Protein AF-A0A3N5ITU5-F1 (afdb_monomer_lite)

Structure (mmCIF, N/CA/C/O backbone):
data_AF-A0A3N5ITU5-F1
#
_entry.id   AF-A0A3N5ITU5-F1
#
loop_
_atom_site.group_PDB
_atom_site.id
_atom_site.type_symbol
_atom_site.label_atom_id
_atom_site.label_alt_id
_atom_site.label_comp_id
_atom_site.label_asym_id
_atom_site.label_entity_id
_atom_site.label_seq_id
_atom_site.pdbx_PDB_ins_code
_atom_site.Cartn_x
_atom_site.Cartn_y
_atom_site.Cartn_z
_atom_site.occupancy
_atom_site.B_iso_or_equiv
_atom_site.auth_seq_id
_atom_site.auth_comp_id
_atom_site.auth_asym_id
_atom_site.auth_atom_id
_atom_site.pdbx_PDB_model_num
ATOM 1 N N . MET A 1 1 ? 25.450 -35.123 -37.811 1.00 71.62 1 MET A N 1
ATOM 2 C CA . MET A 1 1 ? 23.988 -34.987 -37.575 1.00 71.62 1 MET A CA 1
ATOM 3 C C . MET A 1 1 ? 23.635 -34.879 -36.090 1.00 71.62 1 MET A C 1
ATOM 5 O O . MET A 1 1 ? 22.787 -34.066 -35.751 1.00 71.62 1 MET A O 1
ATOM 9 N N . THR A 1 2 ? 24.288 -35.631 -35.196 1.00 87.12 2 THR A N 1
ATOM 10 C CA . THR A 1 2 ? 24.019 -35.621 -33.743 1.00 87.12 2 THR A CA 1
ATOM 11 C C . THR A 1 2 ? 24.254 -34.259 -33.082 1.00 87.12 2 THR A C 1
ATOM 13 O O . THR A 1 2 ? 23.376 -33.772 -32.381 1.00 87.12 2 THR A O 1
ATOM 16 N N . THR A 1 3 ? 25.367 -33.583 -33.381 1.00 88.56 3 THR A N 1
ATOM 17 C CA . THR A 1 3 ? 25.687 -32.254 -32.823 1.00 88.56 3 THR A CA 1
ATOM 18 C C . THR A 1 3 ? 24.652 -31.191 -33.198 1.00 88.56 3 THR A C 1
ATOM 20 O O . THR A 1 3 ? 24.231 -30.418 -32.349 1.00 88.56 3 THR A O 1
ATOM 23 N N . VAL A 1 4 ? 24.172 -31.197 -34.447 1.00 91.81 4 VAL A N 1
ATOM 24 C CA . VAL A 1 4 ? 23.127 -30.266 -34.912 1.00 91.81 4 VAL A CA 1
ATOM 25 C C . VAL A 1 4 ? 21.810 -30.510 -34.172 1.00 91.81 4 VAL A C 1
ATOM 27 O O . VAL A 1 4 ? 21.174 -29.557 -33.740 1.00 91.81 4 VAL A O 1
ATOM 30 N N . ARG A 1 5 ? 21.427 -31.777 -33.948 1.00 93.25 5 ARG A N 1
ATOM 31 C CA . ARG A 1 5 ? 20.240 -32.120 -33.145 1.00 93.25 5 ARG A CA 1
ATOM 32 C C . ARG A 1 5 ? 20.376 -31.656 -31.694 1.00 93.25 5 ARG A C 1
ATOM 34 O O . ARG A 1 5 ? 19.425 -31.104 -31.162 1.00 93.25 5 ARG A O 1
ATOM 41 N N . ILE A 1 6 ? 21.552 -31.824 -31.083 1.00 94.75 6 ILE A N 1
ATOM 42 C CA . ILE A 1 6 ? 21.825 -31.349 -29.717 1.00 94.75 6 ILE A CA 1
ATOM 43 C C . ILE A 1 6 ? 21.701 -29.822 -29.637 1.00 94.75 6 ILE A C 1
ATOM 45 O O . ILE A 1 6 ? 21.033 -29.318 -28.740 1.00 94.75 6 ILE A O 1
ATOM 49 N N . ILE A 1 7 ? 22.285 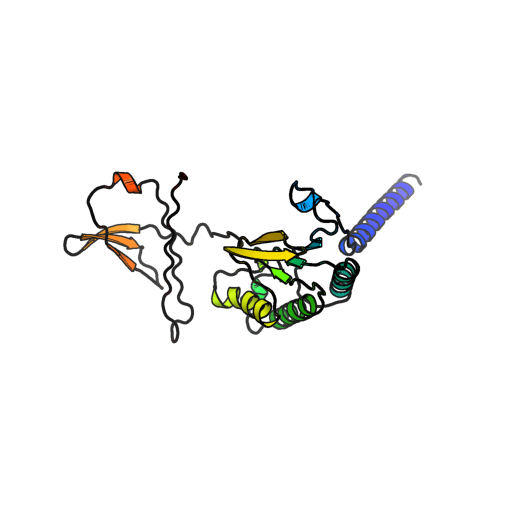-29.089 -30.590 1.00 96.31 7 ILE A N 1
ATOM 50 C CA . ILE A 1 7 ? 22.199 -27.621 -30.636 1.00 96.31 7 ILE A CA 1
ATOM 51 C C . ILE A 1 7 ? 20.743 -27.165 -30.793 1.00 96.31 7 ILE A C 1
ATOM 53 O O . ILE A 1 7 ? 20.303 -26.281 -30.062 1.00 96.31 7 ILE A O 1
ATOM 57 N N . ILE A 1 8 ? 19.976 -27.792 -31.691 1.00 96.88 8 ILE A N 1
ATOM 58 C CA . ILE A 1 8 ? 18.549 -27.486 -31.876 1.00 96.88 8 ILE A CA 1
ATOM 59 C C . ILE A 1 8 ? 17.766 -27.740 -30.580 1.00 96.88 8 ILE A C 1
ATOM 61 O O . ILE A 1 8 ? 16.982 -26.886 -30.173 1.00 96.88 8 ILE A O 1
ATOM 65 N N . SER A 1 9 ? 18.003 -28.866 -29.900 1.00 96.00 9 SER A N 1
ATOM 66 C CA . SER A 1 9 ? 17.346 -29.170 -28.623 1.00 96.00 9 SER A CA 1
ATOM 67 C C . SER A 1 9 ? 17.692 -28.155 -27.531 1.00 96.00 9 SER A C 1
ATOM 69 O O . SER A 1 9 ? 16.801 -27.716 -26.810 1.00 96.00 9 SER A O 1
ATOM 71 N N . LEU A 1 10 ? 18.959 -27.740 -27.418 1.00 97.19 10 LEU A N 1
ATOM 72 C CA . LEU A 1 10 ? 19.377 -26.726 -26.444 1.00 97.19 10 LEU A CA 1
ATOM 73 C C . LEU A 1 10 ? 18.727 -25.367 -26.724 1.00 97.19 10 LEU A C 1
ATOM 75 O O . LEU A 1 10 ? 18.206 -24.740 -25.804 1.00 97.19 10 LEU A O 1
ATOM 79 N N . LEU A 1 11 ? 18.695 -24.935 -27.988 1.00 97.50 11 LEU A N 1
ATOM 80 C CA . LEU A 1 11 ? 18.016 -23.698 -28.385 1.00 97.50 11 LEU A CA 1
ATOM 81 C C . LEU A 1 11 ? 16.514 -23.752 -28.080 1.00 97.50 11 LEU A C 1
ATOM 83 O O . LEU A 1 11 ? 15.960 -22.772 -27.586 1.00 97.50 11 LEU A O 1
ATOM 87 N N . ALA A 1 12 ? 15.866 -24.895 -28.314 1.00 97.06 12 ALA A N 1
ATOM 88 C CA . ALA A 1 12 ? 14.456 -25.086 -27.986 1.00 97.06 12 ALA A CA 1
ATOM 89 C C . ALA A 1 12 ? 14.193 -25.002 -26.472 1.00 97.06 12 ALA A C 1
ATOM 91 O O . ALA A 1 12 ? 13.223 -24.369 -26.062 1.00 97.06 12 ALA A O 1
ATOM 92 N N . ILE A 1 13 ? 15.068 -25.580 -25.640 1.00 97.38 13 ILE A N 1
ATOM 93 C CA 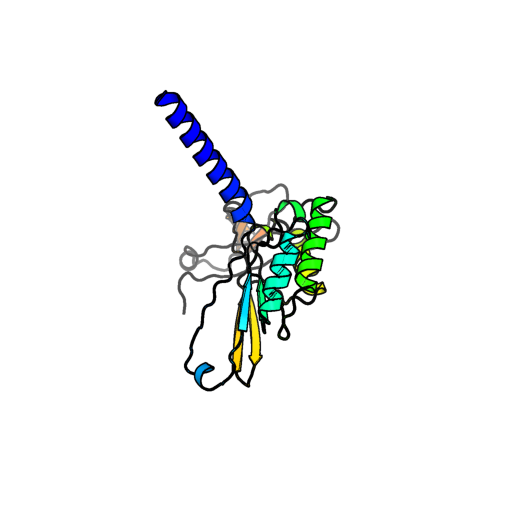. ILE A 1 13 ? 14.969 -25.488 -24.174 1.00 97.38 13 ILE A CA 1
ATOM 94 C C . ILE A 1 13 ? 15.131 -24.038 -23.712 1.00 97.38 13 ILE A C 1
ATOM 96 O O . ILE A 1 13 ? 14.320 -23.558 -22.924 1.00 97.38 13 ILE A O 1
ATOM 100 N N . VAL A 1 14 ? 16.136 -23.318 -24.220 1.00 97.25 14 VAL A N 1
ATOM 101 C CA . VAL A 1 14 ? 16.344 -21.904 -23.868 1.00 97.25 14 VAL A CA 1
ATOM 102 C C . VAL A 1 14 ? 15.134 -21.065 -24.273 1.00 97.25 14 VAL A C 1
ATOM 104 O O . VAL A 1 14 ? 14.641 -20.279 -23.467 1.00 97.25 14 VAL A O 1
ATOM 107 N N . LEU A 1 15 ? 14.601 -21.266 -25.482 1.00 96.94 15 LEU A N 1
ATOM 108 C CA . LEU A 1 15 ? 13.392 -20.577 -25.932 1.00 96.94 15 LEU A CA 1
ATOM 109 C C . LEU A 1 15 ? 12.191 -20.891 -25.028 1.00 96.94 15 LEU A C 1
ATOM 111 O O . LEU A 1 15 ? 11.473 -19.974 -24.637 1.00 96.94 15 LEU A O 1
ATOM 115 N N . ALA A 1 16 ? 11.992 -22.157 -24.656 1.00 95.19 16 ALA A N 1
ATOM 116 C CA . ALA A 1 16 ? 10.919 -22.560 -23.752 1.00 95.19 16 ALA A CA 1
ATOM 117 C C . ALA A 1 16 ? 11.052 -21.907 -22.366 1.00 95.19 16 ALA A C 1
ATOM 119 O O . ALA A 1 16 ? 10.053 -21.442 -21.823 1.00 95.19 16 ALA A O 1
ATOM 120 N N . LEU A 1 17 ? 12.268 -21.809 -21.818 1.00 94.88 17 LEU A N 1
ATOM 121 C CA . LEU A 1 17 ? 12.527 -21.135 -20.541 1.00 94.88 17 LEU A CA 1
ATOM 122 C C . LEU A 1 17 ? 12.257 -19.626 -20.617 1.00 94.88 17 LEU A C 1
ATOM 124 O O . LEU A 1 17 ? 11.653 -19.070 -19.704 1.00 94.88 17 LEU A O 1
ATOM 128 N N . LEU A 1 18 ? 12.647 -18.966 -21.713 1.00 94.25 18 LEU A N 1
ATOM 129 C CA . LEU A 1 18 ? 12.365 -17.542 -21.930 1.00 94.25 18 LEU A CA 1
ATOM 130 C C . LEU A 1 18 ? 10.862 -17.269 -22.064 1.00 94.25 18 LEU A C 1
ATOM 132 O O . LEU A 1 18 ? 10.355 -16.298 -21.496 1.00 94.25 18 LEU A O 1
ATOM 136 N N . LEU A 1 19 ? 10.138 -18.133 -22.781 1.00 92.94 19 LEU A N 1
ATOM 137 C CA . LEU A 1 19 ? 8.679 -18.070 -22.871 1.00 92.94 19 LEU A CA 1
ATOM 138 C C . LEU A 1 19 ? 8.026 -18.319 -21.508 1.00 92.94 19 LEU A C 1
ATOM 140 O O . LEU A 1 19 ? 7.154 -17.549 -21.115 1.00 92.94 19 LEU A O 1
ATOM 144 N N . TYR A 1 20 ? 8.477 -19.336 -20.768 1.00 91.06 20 TYR A N 1
ATOM 145 C CA . TYR A 1 20 ? 7.983 -19.630 -19.424 1.00 91.06 20 TYR A CA 1
ATOM 146 C C . TYR A 1 20 ? 8.164 -18.427 -18.494 1.00 91.06 20 TYR A C 1
ATOM 148 O O . TYR A 1 20 ? 7.179 -17.942 -17.950 1.00 91.06 20 TYR A O 1
ATOM 156 N N . ALA A 1 21 ? 9.375 -17.871 -18.396 1.00 87.38 21 ALA A N 1
ATOM 157 C CA . ALA A 1 21 ? 9.659 -16.696 -17.568 1.00 87.38 21 ALA A CA 1
ATOM 158 C C . ALA A 1 21 ? 8.838 -15.458 -17.986 1.00 87.38 21 ALA A C 1
ATOM 160 O O . ALA A 1 21 ? 8.453 -14.635 -17.156 1.00 87.38 21 ALA A O 1
ATOM 161 N N . SER A 1 22 ? 8.526 -15.327 -19.280 1.00 85.56 22 SER A N 1
ATOM 162 C CA . SER A 1 22 ? 7.697 -14.231 -19.795 1.00 85.56 22 SER A CA 1
ATOM 163 C C . SER A 1 22 ? 6.218 -14.365 -19.426 1.00 85.56 22 SER A C 1
ATOM 165 O O . SER A 1 22 ? 5.536 -13.347 -19.321 1.00 85.56 22 SER A O 1
ATOM 167 N N . VAL A 1 23 ? 5.718 -15.588 -19.238 1.00 86.00 23 VAL A N 1
ATOM 168 C CA . VAL A 1 23 ? 4.317 -15.867 -18.880 1.00 86.00 23 VAL A CA 1
ATOM 169 C C . VAL A 1 23 ? 4.134 -15.960 -17.368 1.00 86.00 23 VAL A C 1
ATOM 171 O O . VAL A 1 23 ? 3.164 -15.423 -16.838 1.00 86.00 23 VAL A O 1
ATOM 174 N N . GLU A 1 24 ? 5.069 -16.604 -16.673 1.00 85.81 24 GLU A N 1
ATOM 175 C CA . GLU A 1 24 ? 5.008 -16.882 -15.236 1.00 85.81 24 GLU A CA 1
ATOM 176 C C . GLU A 1 24 ? 4.876 -15.602 -14.398 1.00 85.81 24 GLU A C 1
ATOM 178 O O . GLU A 1 24 ? 4.034 -15.547 -13.506 1.00 85.81 24 GLU A O 1
ATOM 183 N N . ARG A 1 25 ? 5.539 -14.510 -14.797 1.00 77.44 25 ARG A N 1
ATOM 184 C CA . ARG A 1 25 ? 5.376 -13.166 -14.201 1.00 77.44 25 ARG A CA 1
ATOM 185 C C . ARG A 1 25 ? 3.942 -12.610 -14.193 1.00 77.44 25 ARG A C 1
ATOM 187 O O . ARG A 1 25 ? 3.676 -11.644 -13.487 1.00 77.44 25 ARG A O 1
ATOM 194 N N . PHE A 1 26 ? 3.038 -13.142 -15.017 1.00 82.94 26 PHE A N 1
ATOM 195 C CA . PHE A 1 26 ? 1.627 -12.737 -15.069 1.00 82.94 26 PHE A CA 1
ATOM 196 C C . PHE A 1 26 ? 0.697 -13.766 -14.415 1.00 82.94 26 PHE A C 1
ATOM 198 O O . PHE A 1 26 ? -0.527 -13.594 -14.424 1.00 82.94 26 PHE A O 1
ATOM 205 N N . TRP A 1 27 ? 1.252 -14.845 -13.860 1.00 86.81 27 TRP A N 1
ATOM 206 C CA . TRP A 1 27 ? 0.480 -15.903 -13.237 1.00 86.81 27 TRP A CA 1
ATOM 207 C C . TRP A 1 27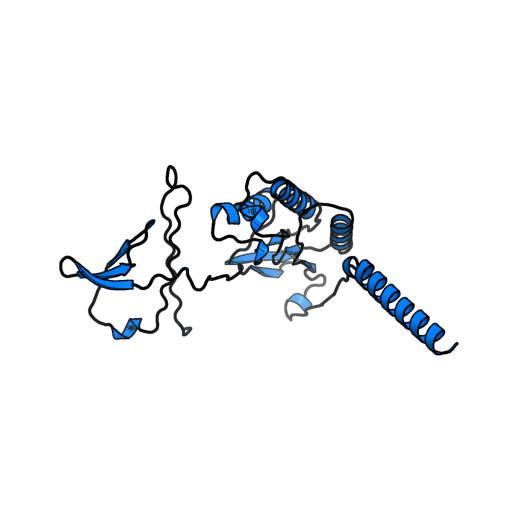 ? 0.056 -15.493 -11.828 1.00 86.81 27 TRP A C 1
ATOM 209 O O . TRP A 1 27 ? 0.810 -15.561 -10.864 1.00 86.81 27 TRP A O 1
ATOM 219 N N . ILE A 1 28 ? -1.208 -15.092 -11.697 1.00 88.12 28 ILE A N 1
ATOM 220 C CA . ILE A 1 28 ? -1.792 -14.757 -10.397 1.00 88.12 28 ILE A CA 1
ATOM 221 C C . ILE A 1 28 ? -2.180 -16.054 -9.681 1.00 88.12 28 ILE A C 1
ATOM 223 O O . ILE A 1 28 ? -3.171 -16.704 -10.039 1.00 88.12 28 ILE A O 1
ATOM 227 N N . GLN A 1 29 ? -1.410 -16.417 -8.659 1.00 90.06 29 GLN A N 1
ATOM 228 C CA . GLN A 1 29 ? -1.716 -17.518 -7.752 1.00 90.06 29 GLN A CA 1
ATOM 229 C C . GLN A 1 29 ? -2.393 -16.991 -6.484 1.00 90.06 29 GLN A C 1
ATOM 231 O O . GLN A 1 29 ? -1.948 -16.017 -5.885 1.00 90.06 29 GLN A O 1
ATOM 236 N N . VAL A 1 30 ? -3.465 -17.660 -6.054 1.00 92.62 30 VAL A N 1
ATOM 237 C CA . VAL A 1 30 ? -4.162 -17.338 -4.803 1.00 92.62 30 VAL A CA 1
ATOM 238 C C . VAL A 1 30 ? -3.984 -18.488 -3.828 1.00 92.62 30 VAL A C 1
ATOM 240 O O . VAL A 1 30 ? -4.496 -19.584 -4.052 1.00 92.62 30 VAL A O 1
ATOM 243 N N . ASN A 1 31 ? -3.288 -18.215 -2.729 1.00 94.38 31 ASN A N 1
ATOM 244 C CA . ASN A 1 31 ? -3.116 -19.161 -1.634 1.00 94.38 31 ASN A CA 1
ATOM 245 C C . ASN A 1 31 ? -4.224 -18.957 -0.598 1.00 94.38 31 ASN A C 1
ATOM 247 O O . ASN A 1 31 ? -4.581 -17.826 -0.268 1.00 94.38 31 ASN A O 1
ATOM 251 N N . ARG A 1 32 ? -4.798 -20.056 -0.101 1.00 94.88 32 ARG A N 1
ATOM 252 C CA . ARG A 1 32 ? -5.882 -20.026 0.885 1.00 94.88 32 ARG A CA 1
ATOM 253 C C . ARG A 1 32 ? -5.442 -20.726 2.156 1.00 94.88 32 ARG A C 1
ATOM 255 O O . ARG A 1 32 ? -5.078 -21.897 2.118 1.00 94.88 32 ARG A O 1
ATOM 262 N N . PHE A 1 33 ? -5.566 -20.022 3.271 1.00 93.00 33 PHE A N 1
ATOM 263 C CA . PHE A 1 33 ? -5.285 -20.547 4.598 1.00 93.00 33 PHE A CA 1
ATOM 264 C C . PHE A 1 33 ? -6.533 -20.394 5.460 1.00 93.00 33 PHE A C 1
ATOM 266 O O . PHE A 1 33 ? -7.191 -19.357 5.427 1.00 93.00 33 PHE A O 1
ATOM 273 N N . THR A 1 34 ? -6.874 -21.440 6.210 1.00 90.50 34 THR A N 1
ATOM 274 C CA . THR A 1 34 ? -7.963 -21.392 7.191 1.00 90.50 34 THR A CA 1
ATOM 275 C C . THR A 1 34 ? -7.349 -21.451 8.576 1.00 90.50 34 THR A C 1
ATOM 277 O O . THR A 1 34 ? -6.732 -22.451 8.936 1.00 90.50 34 THR A O 1
ATOM 280 N N . ILE A 1 35 ? -7.514 -20.379 9.345 1.00 87.56 35 ILE A N 1
ATOM 281 C CA . ILE A 1 35 ? -7.048 -20.295 10.729 1.00 87.56 35 ILE A CA 1
ATOM 282 C C . ILE A 1 35 ? -8.252 -20.557 11.630 1.00 87.56 35 ILE A C 1
ATOM 284 O O . ILE A 1 35 ? -9.237 -19.823 11.590 1.00 87.56 35 ILE A O 1
ATOM 288 N N . LEU A 1 36 ? -8.187 -21.622 12.427 1.00 85.69 36 LEU A N 1
ATOM 289 C CA . LEU A 1 36 ? -9.246 -21.989 13.364 1.00 85.69 36 LEU A CA 1
ATOM 290 C C . LEU A 1 36 ? -8.833 -21.600 14.781 1.00 85.69 36 LEU A C 1
ATOM 292 O O . LEU A 1 36 ? -7.839 -22.106 15.294 1.00 85.69 36 LEU A O 1
ATOM 296 N N . THR A 1 37 ? -9.631 -20.759 15.433 1.00 78.31 37 THR A N 1
ATOM 297 C CA . THR A 1 37 ? -9.479 -20.425 16.857 1.00 78.31 37 THR A CA 1
ATOM 298 C C . THR A 1 37 ? -10.688 -20.931 17.642 1.00 78.31 37 THR A C 1
ATOM 300 O O . THR A 1 37 ? -11.763 -21.137 17.077 1.00 78.31 37 THR A O 1
ATOM 303 N N . SER A 1 38 ? -10.535 -21.158 18.949 1.00 75.25 38 SER A N 1
ATOM 304 C CA . SER A 1 38 ? -11.635 -21.609 19.817 1.00 75.25 38 SER A CA 1
ATOM 305 C C . SER A 1 38 ? -12.826 -20.642 19.802 1.00 75.25 38 SER A C 1
ATOM 307 O O . SER A 1 38 ? -13.965 -21.093 19.749 1.00 75.25 38 SER A O 1
ATOM 309 N N . GLN A 1 39 ? -12.561 -19.334 19.766 1.00 68.44 39 GLN A N 1
ATOM 310 C CA . GLN A 1 39 ? -13.571 -18.272 19.676 1.00 68.44 39 GLN A CA 1
ATOM 311 C C . GLN A 1 39 ? -14.201 -18.158 18.278 1.00 68.44 39 GLN A C 1
ATOM 313 O O . GLN A 1 39 ? -15.387 -17.878 18.165 1.00 68.44 39 GLN A O 1
ATOM 318 N N . ALA A 1 40 ? -13.453 -18.421 17.200 1.00 65.25 40 ALA A N 1
ATOM 319 C CA . ALA A 1 40 ? -14.010 -18.398 15.845 1.00 65.25 40 ALA A CA 1
ATOM 320 C C . ALA A 1 40 ? -14.868 -19.637 15.531 1.00 65.25 40 ALA A C 1
ATOM 322 O O . ALA A 1 40 ? -15.746 -19.566 14.677 1.00 65.25 40 ALA A O 1
ATOM 323 N N . ARG A 1 41 ? -14.648 -20.766 16.222 1.00 61.47 41 ARG A N 1
ATOM 324 C CA . ARG A 1 41 ? -15.413 -22.012 16.024 1.00 61.47 41 ARG A CA 1
ATOM 325 C C . ARG A 1 41 ? -16.889 -21.905 16.411 1.00 61.47 41 ARG A C 1
ATOM 327 O O . ARG A 1 41 ? -17.681 -22.681 15.887 1.00 61.47 41 ARG A O 1
ATOM 334 N N . SER A 1 42 ? -17.265 -20.993 17.311 1.00 61.34 42 SER A N 1
ATOM 335 C CA . SER A 1 42 ? -18.667 -20.834 17.725 1.00 61.34 42 SER A CA 1
ATOM 336 C C . SER A 1 42 ? -19.525 -20.095 16.696 1.00 61.34 42 SER A C 1
ATOM 338 O O . SER A 1 42 ? -20.748 -20.182 16.764 1.00 61.34 42 SER A O 1
ATOM 340 N N . ASN A 1 43 ? -18.909 -19.399 15.733 1.00 62.09 43 ASN A N 1
ATOM 341 C CA . ASN A 1 43 ? -19.608 -18.616 14.720 1.00 62.09 43 ASN A CA 1
ATOM 342 C C . ASN A 1 43 ? -19.541 -19.287 13.343 1.00 62.09 43 ASN A C 1
ATOM 344 O O . ASN A 1 43 ? -18.477 -19.667 12.862 1.00 62.09 43 ASN A O 1
ATOM 348 N N . SER A 1 44 ? -20.689 -19.389 12.671 1.00 63.84 44 SER A N 1
ATOM 349 C CA . SER A 1 44 ? -20.828 -20.103 11.393 1.00 63.84 44 SER A CA 1
ATOM 350 C C . SER A 1 44 ? -20.229 -19.374 10.182 1.00 63.84 44 SER A C 1
ATOM 352 O O . SER A 1 44 ? -20.084 -19.981 9.122 1.00 63.84 44 SER A O 1
ATOM 354 N N . THR A 1 45 ? -19.848 -18.097 10.309 1.00 76.12 45 THR A N 1
ATOM 355 C CA . THR A 1 45 ? -19.178 -17.334 9.242 1.00 76.12 45 THR A CA 1
ATOM 356 C C . THR A 1 45 ? -18.017 -16.514 9.819 1.00 76.12 45 THR A C 1
ATOM 358 O O . THR A 1 45 ? -18.212 -15.486 10.461 1.00 76.12 45 THR A O 1
ATOM 361 N N . GLY A 1 46 ? -16.783 -16.993 9.644 1.00 87.94 46 GLY A N 1
ATOM 362 C CA . GLY A 1 46 ? -15.581 -16.266 10.069 1.00 87.94 46 GLY A CA 1
ATOM 363 C C . GLY A 1 46 ? -15.313 -14.999 9.243 1.00 87.94 46 GLY A C 1
ATOM 364 O O . GLY A 1 46 ? -16.047 -14.668 8.305 1.00 87.94 46 GLY A O 1
ATOM 365 N N . LEU A 1 47 ? -14.228 -14.299 9.574 1.00 92.12 47 LEU A N 1
ATOM 366 C CA . LEU A 1 47 ? -13.709 -13.187 8.779 1.00 92.12 47 LEU A CA 1
ATOM 367 C C . LEU A 1 47 ? -12.875 -13.710 7.601 1.00 92.12 47 LEU A C 1
ATOM 369 O O . LEU A 1 47 ? -11.941 -14.492 7.784 1.00 92.12 47 LEU A O 1
ATOM 373 N N . LYS A 1 48 ? -13.185 -13.246 6.392 1.00 95.50 48 LYS A N 1
ATOM 374 C CA . LYS A 1 48 ? -12.408 -13.487 5.181 1.00 95.50 48 LYS A CA 1
ATOM 375 C C . LYS A 1 48 ? -11.499 -12.293 4.914 1.00 95.50 48 LYS A C 1
ATOM 377 O O . LYS A 1 48 ? -11.928 -11.279 4.368 1.00 95.50 48 LYS A O 1
ATOM 382 N N . LEU A 1 49 ? -10.237 -12.446 5.288 1.00 96.69 49 LEU A N 1
ATOM 383 C CA . LEU A 1 49 ? -9.181 -11.471 5.043 1.00 96.69 49 LEU A CA 1
ATOM 384 C C . LEU A 1 49 ? -8.394 -11.860 3.788 1.00 96.69 49 LEU A C 1
ATOM 386 O O . LEU A 1 49 ? -8.003 -13.018 3.631 1.00 96.69 49 LEU A O 1
ATOM 390 N N . LEU A 1 50 ? -8.159 -10.897 2.897 1.00 98.25 50 LEU A N 1
ATOM 391 C CA . LEU A 1 50 ? -7.280 -11.058 1.740 1.00 98.25 50 LEU A CA 1
ATOM 392 C C . LEU A 1 50 ? -6.071 -10.136 1.897 1.00 98.25 50 LEU A C 1
ATOM 394 O O . LEU A 1 50 ? -6.225 -8.923 2.003 1.00 98.25 50 LEU A O 1
ATOM 398 N N . GLN A 1 51 ? -4.875 -10.723 1.903 1.00 97.56 51 GLN A N 1
ATOM 399 C CA . GLN A 1 51 ? -3.612 -9.993 1.958 1.00 97.56 51 GLN A CA 1
ATOM 400 C C . GLN A 1 51 ? -2.999 -9.862 0.564 1.00 97.56 51 GLN A C 1
ATOM 402 O O . GLN A 1 51 ? -2.935 -10.842 -0.181 1.00 97.56 51 GLN A O 1
ATOM 407 N N . ILE A 1 52 ? -2.500 -8.667 0.252 1.00 96.25 52 ILE A N 1
ATOM 408 C CA . ILE A 1 52 ? -1.612 -8.397 -0.884 1.00 96.25 52 ILE A CA 1
ATOM 409 C C . ILE A 1 52 ? -0.409 -7.571 -0.415 1.00 96.25 52 ILE A C 1
ATOM 411 O O . ILE A 1 52 ? -0.490 -6.852 0.577 1.00 96.25 52 ILE A O 1
ATOM 415 N N . SER A 1 53 ? 0.700 -7.677 -1.133 1.00 94.44 53 SER A N 1
ATOM 416 C CA . SER A 1 53 ? 1.948 -6.946 -0.891 1.00 94.44 53 SER A CA 1
ATOM 417 C C . SER A 1 53 ? 2.654 -6.739 -2.231 1.00 94.44 53 SER A C 1
ATOM 419 O O . SER A 1 53 ? 2.248 -7.357 -3.221 1.00 94.44 53 SER A O 1
ATOM 421 N N . ASP A 1 54 ? 3.687 -5.897 -2.262 1.00 94.06 54 ASP A N 1
ATOM 422 C CA . ASP A 1 54 ? 4.631 -5.789 -3.384 1.00 94.06 54 ASP A CA 1
ATOM 423 C C . ASP A 1 54 ? 3.930 -5.485 -4.720 1.00 94.06 54 ASP A C 1
ATOM 425 O O . ASP A 1 54 ? 4.230 -6.048 -5.775 1.00 94.06 54 ASP A O 1
ATOM 429 N N . LEU A 1 55 ? 2.946 -4.578 -4.670 1.00 94.75 55 LEU A N 1
ATOM 430 C CA . LEU A 1 55 ? 2.157 -4.180 -5.837 1.00 94.75 55 LEU A CA 1
ATOM 431 C C . LEU A 1 55 ? 3.010 -3.475 -6.895 1.00 94.75 55 LEU A C 1
ATOM 433 O O . LEU A 1 55 ? 2.714 -3.583 -8.085 1.00 94.75 55 LEU A O 1
ATOM 437 N N . HIS A 1 56 ? 4.041 -2.741 -6.465 1.00 95.19 56 HIS A N 1
ATOM 438 C CA . HIS A 1 56 ? 5.003 -2.050 -7.319 1.00 95.19 56 HIS A CA 1
ATOM 439 C C . HIS A 1 56 ? 4.358 -1.279 -8.481 1.00 95.19 56 HIS A C 1
ATOM 441 O O . HIS A 1 56 ? 4.785 -1.344 -9.640 1.00 95.19 56 HIS A O 1
ATOM 447 N N . LEU A 1 57 ? 3.312 -0.520 -8.167 1.00 96.25 57 LEU A N 1
ATOM 448 C CA . LEU A 1 57 ? 2.517 0.205 -9.141 1.00 96.25 57 LEU A CA 1
ATOM 449 C C . LEU A 1 57 ? 3.338 1.348 -9.744 1.00 96.25 57 LEU A C 1
ATOM 451 O O . LEU A 1 57 ? 3.961 2.161 -9.056 1.00 96.25 57 LEU A O 1
ATOM 455 N N . GLN A 1 58 ? 3.311 1.401 -11.070 1.00 93.94 58 GLN A N 1
ATOM 456 C CA . GLN A 1 58 ? 3.785 2.529 -11.873 1.00 93.94 58 GLN A CA 1
ATOM 457 C C . GLN A 1 58 ? 2.693 2.970 -12.851 1.00 93.94 58 GLN A C 1
ATOM 459 O O . GLN A 1 58 ? 2.500 4.159 -13.065 1.00 93.94 58 GLN A O 1
ATOM 464 N N . HIS A 1 59 ? 1.947 2.013 -13.406 1.00 94.50 59 HIS A N 1
ATOM 465 C CA . HIS A 1 59 ? 0.827 2.247 -14.310 1.00 94.50 59 HIS A CA 1
ATOM 466 C C . HIS A 1 59 ? -0.343 1.340 -13.919 1.00 94.50 59 HIS A C 1
ATOM 468 O O . HIS A 1 59 ? -0.148 0.330 -13.247 1.00 94.50 59 HIS A O 1
ATOM 474 N N . PHE A 1 60 ? -1.553 1.682 -14.364 1.00 96.19 60 PHE A N 1
ATOM 475 C CA . PHE A 1 60 ? -2.746 0.859 -14.159 1.00 96.19 60 PHE A CA 1
ATOM 476 C C . PHE A 1 60 ? -3.179 0.205 -15.472 1.00 96.19 60 PHE A C 1
ATOM 478 O O . PHE A 1 60 ? -3.994 0.741 -16.231 1.00 96.19 60 PHE A O 1
ATOM 485 N N . GLY A 1 61 ? -2.565 -0.935 -15.771 1.00 95.19 61 GLY A N 1
ATOM 486 C CA . GLY A 1 61 ? -2.699 -1.642 -17.033 1.00 95.19 61 GLY A CA 1
ATOM 487 C C . GLY A 1 61 ? -3.622 -2.853 -16.955 1.00 95.19 61 GLY A C 1
ATOM 488 O O . GLY A 1 61 ? -4.564 -2.930 -16.166 1.00 95.19 61 GLY A O 1
ATOM 489 N N . TRP A 1 62 ? -3.381 -3.807 -17.853 1.00 94.56 62 TRP A N 1
ATOM 490 C CA . TRP A 1 62 ? -4.146 -5.050 -17.910 1.00 94.56 62 TRP A CA 1
ATOM 491 C C . TRP A 1 62 ? -3.900 -5.933 -16.682 1.00 94.56 62 TRP A C 1
ATOM 493 O O . TRP A 1 62 ? -4.859 -6.468 -16.130 1.00 94.56 62 TRP A O 1
ATOM 503 N N . TYR A 1 63 ? -2.646 -6.055 -16.237 1.00 93.69 63 TYR A N 1
ATOM 504 C CA . TYR A 1 63 ? -2.274 -6.936 -15.129 1.00 93.69 63 TYR A CA 1
ATOM 505 C C . TYR A 1 63 ? -2.906 -6.485 -13.809 1.00 93.69 63 TYR A C 1
ATOM 507 O O . TYR A 1 63 ? -3.572 -7.276 -13.148 1.00 93.69 63 TYR A O 1
ATOM 515 N N . GLU A 1 64 ? -2.820 -5.195 -13.485 1.00 95.62 64 GLU A N 1
ATOM 516 C CA . GLU A 1 64 ? -3.396 -4.617 -12.267 1.00 95.62 64 GLU A CA 1
ATOM 517 C C . GLU A 1 64 ? -4.920 -4.803 -12.239 1.00 95.62 64 GLU A C 1
ATOM 519 O O . GLU A 1 64 ? -5.493 -5.137 -11.203 1.00 95.62 64 GLU A O 1
ATOM 524 N N . LYS A 1 65 ? -5.584 -4.686 -13.399 1.00 96.94 65 LYS A N 1
ATOM 525 C CA . LYS A 1 65 ? -7.015 -4.995 -13.545 1.00 96.94 65 LYS A CA 1
ATOM 526 C C . LYS A 1 65 ? -7.322 -6.479 -13.341 1.00 96.94 65 LYS A C 1
ATOM 528 O O . LYS A 1 65 ? -8.365 -6.797 -12.775 1.00 96.94 65 LYS A O 1
ATOM 533 N N . GLN A 1 66 ? -6.457 -7.392 -13.795 1.00 95.75 66 GLN A N 1
ATOM 534 C CA . GLN A 1 66 ? -6.629 -8.825 -13.527 1.00 95.75 66 GLN A CA 1
ATOM 535 C C . GLN A 1 66 ? -6.482 -9.129 -12.035 1.00 95.75 66 GLN A C 1
ATOM 537 O O . GLN A 1 66 ? -7.325 -9.841 -11.491 1.00 95.75 66 GLN A O 1
ATOM 542 N N . VAL A 1 67 ? -5.470 -8.564 -11.369 1.00 96.31 67 VAL A N 1
ATOM 543 C CA . VAL A 1 67 ? -5.279 -8.693 -9.914 1.00 96.31 67 VAL A CA 1
ATOM 544 C C . VAL A 1 67 ? -6.512 -8.181 -9.178 1.00 96.31 67 VAL A C 1
ATOM 546 O O . VAL A 1 67 ? -7.099 -8.911 -8.383 1.00 96.31 67 VAL A O 1
ATOM 549 N N . LEU A 1 68 ? -6.976 -6.978 -9.519 1.00 97.56 68 LEU A N 1
ATOM 550 C CA . LEU A 1 68 ? -8.179 -6.385 -8.944 1.00 97.56 68 LEU A CA 1
ATOM 551 C C . LEU A 1 68 ? -9.420 -7.269 -9.130 1.00 97.56 68 LEU A C 1
ATOM 553 O O . LEU A 1 68 ? -10.192 -7.474 -8.192 1.00 97.56 68 LEU A O 1
ATOM 557 N N . ARG A 1 69 ? -9.600 -7.842 -10.327 1.00 97.25 69 ARG A N 1
ATOM 558 C CA . ARG A 1 69 ? -10.704 -8.771 -10.595 1.00 97.25 69 ARG A CA 1
ATOM 559 C C . ARG A 1 69 ? -10.619 -10.001 -9.692 1.00 97.25 69 ARG A C 1
ATOM 561 O O . ARG A 1 69 ? -11.622 -10.357 -9.084 1.00 97.25 69 ARG A O 1
ATOM 568 N N . ARG A 1 70 ? -9.434 -10.611 -9.554 1.00 96.50 70 ARG A N 1
ATOM 569 C CA . ARG A 1 70 ? -9.221 -11.778 -8.675 1.00 96.50 70 ARG A CA 1
ATOM 570 C C . ARG A 1 70 ? -9.485 -11.456 -7.202 1.00 96.50 70 ARG A C 1
ATOM 572 O O . ARG A 1 70 ? -10.071 -12.284 -6.511 1.00 96.50 70 ARG A O 1
ATOM 579 N N . ILE A 1 71 ? -9.100 -10.266 -6.732 1.00 97.75 71 ILE A N 1
ATOM 580 C CA . ILE A 1 71 ? -9.415 -9.796 -5.373 1.00 97.75 71 ILE A CA 1
ATOM 581 C C . ILE A 1 71 ? -10.934 -9.793 -5.168 1.00 97.75 71 ILE A C 1
ATOM 583 O O . ILE A 1 71 ? -11.438 -10.444 -4.253 1.00 97.75 71 ILE A O 1
ATOM 587 N N . ASN A 1 72 ? -11.672 -9.134 -6.063 1.00 98.19 72 ASN A N 1
ATOM 588 C CA . ASN A 1 72 ? -13.121 -8.972 -5.933 1.00 98.19 72 ASN A CA 1
ATOM 589 C C . ASN A 1 72 ? -13.901 -10.285 -6.140 1.00 98.19 72 ASN A C 1
ATOM 591 O O . ASN A 1 72 ? -14.897 -10.516 -5.458 1.00 98.19 72 ASN A O 1
ATOM 595 N N . GLU A 1 73 ? -13.433 -11.186 -7.013 1.00 97.56 73 GLU A N 1
ATOM 596 C CA . GLU A 1 73 ? -13.982 -12.546 -7.184 1.00 97.56 73 GLU A CA 1
ATOM 597 C C . GLU A 1 73 ? -13.923 -13.365 -5.884 1.00 97.56 73 GLU A C 1
ATOM 599 O O . GLU A 1 73 ? -14.695 -14.306 -5.691 1.00 97.56 73 GLU A O 1
ATOM 604 N N . HIS A 1 74 ? -13.010 -13.029 -4.971 1.00 96.62 74 HIS A N 1
ATOM 605 C CA . HIS A 1 74 ? -12.931 -13.671 -3.667 1.00 96.62 74 HIS A CA 1
ATOM 606 C C . HIS A 1 74 ? -13.826 -13.049 -2.609 1.00 96.62 74 HIS A C 1
ATOM 608 O O . HIS A 1 74 ? -13.899 -13.647 -1.540 1.00 96.62 74 HIS A O 1
ATOM 614 N N . GLN A 1 75 ? -14.540 -11.955 -2.884 1.00 97.31 75 GLN A N 1
ATOM 615 C CA . GLN A 1 75 ? -15.488 -11.340 -1.945 1.00 97.31 75 GLN A CA 1
ATOM 616 C C . GLN A 1 75 ? -14.914 -11.241 -0.514 1.00 97.31 75 GLN A C 1
ATOM 618 O O . GLN A 1 75 ? -15.477 -11.834 0.412 1.00 97.31 75 GLN A O 1
ATOM 623 N N . PRO A 1 76 ? -13.726 -10.633 -0.330 1.00 97.81 76 PRO A N 1
ATOM 624 C CA . PRO A 1 76 ? -13.151 -10.479 0.997 1.00 97.81 76 PRO A CA 1
ATOM 625 C C . PRO A 1 76 ? -14.031 -9.560 1.845 1.00 97.81 76 PRO A C 1
ATOM 627 O O . PRO A 1 76 ? -14.614 -8.605 1.337 1.00 97.81 76 PRO A O 1
ATOM 630 N N . ASP A 1 77 ? -14.090 -9.823 3.148 1.00 97.81 77 ASP A N 1
ATOM 631 C CA . ASP A 1 77 ? -14.664 -8.865 4.090 1.00 97.81 77 ASP A CA 1
ATOM 632 C C . ASP A 1 77 ? -13.714 -7.672 4.244 1.00 97.81 77 ASP A C 1
ATOM 634 O O . ASP A 1 77 ? -14.130 -6.518 4.175 1.00 97.81 77 ASP A O 1
ATOM 638 N N . VAL A 1 78 ? -12.423 -7.979 4.402 1.00 98.25 78 VAL A N 1
ATOM 639 C CA . VAL A 1 78 ? -11.330 -7.026 4.606 1.00 98.25 78 VAL A CA 1
ATOM 640 C C . VAL A 1 78 ? -10.205 -7.315 3.620 1.00 98.25 78 VAL A C 1
ATOM 642 O O . VAL A 1 78 ? -9.832 -8.475 3.417 1.00 98.25 78 VAL A O 1
ATOM 645 N N . VAL A 1 79 ? -9.614 -6.261 3.061 1.00 98.69 79 VAL A N 1
ATOM 646 C CA . VAL A 1 79 ? -8.339 -6.351 2.338 1.00 98.69 79 VAL A CA 1
ATOM 647 C C . VAL A 1 79 ? -7.243 -5.678 3.152 1.00 98.69 79 VAL A C 1
ATOM 649 O O . VAL A 1 79 ? -7.422 -4.559 3.627 1.00 98.69 79 VAL A O 1
ATOM 652 N N . VAL A 1 80 ? -6.103 -6.351 3.297 1.00 98.31 80 VAL A N 1
ATOM 653 C CA . VAL A 1 80 ? -4.896 -5.772 3.895 1.00 98.31 80 VAL A CA 1
ATOM 654 C C . VAL A 1 80 ? -3.791 -5.669 2.847 1.00 98.31 80 VAL A C 1
ATOM 656 O O . VAL A 1 80 ? -3.535 -6.624 2.113 1.00 98.31 80 VAL A O 1
ATOM 659 N N . ILE A 1 81 ? -3.151 -4.504 2.763 1.00 97.75 81 ILE A N 1
ATOM 660 C CA . ILE A 1 81 ? -2.038 -4.234 1.850 1.00 97.75 81 ILE A CA 1
ATOM 661 C C . ILE A 1 81 ? -0.783 -3.983 2.682 1.00 97.75 81 ILE A C 1
ATOM 663 O O . ILE A 1 81 ? -0.686 -2.973 3.376 1.00 97.75 81 ILE A O 1
ATOM 667 N N . THR A 1 82 ? 0.166 -4.913 2.649 1.00 94.88 82 THR A N 1
ATOM 668 C CA . THR A 1 82 ? 1.296 -4.942 3.592 1.00 94.88 82 THR A CA 1
ATOM 669 C C . THR A 1 82 ? 2.588 -4.353 3.028 1.00 94.88 82 THR A C 1
ATOM 671 O O . THR A 1 82 ? 3.671 -4.810 3.380 1.00 94.88 82 THR A O 1
ATOM 674 N N . GLY A 1 83 ? 2.466 -3.334 2.174 1.00 92.44 83 GLY A N 1
ATOM 675 C CA . GLY A 1 83 ? 3.588 -2.545 1.672 1.00 92.44 83 GLY A CA 1
ATOM 676 C C . GLY A 1 83 ? 3.883 -2.684 0.180 1.00 92.44 83 GLY A C 1
ATOM 677 O O . GLY A 1 83 ? 3.216 -3.412 -0.559 1.00 92.44 83 GLY A O 1
ATOM 678 N N . ASP A 1 84 ? 4.891 -1.921 -0.237 1.00 94.25 84 ASP A N 1
ATOM 679 C CA . ASP A 1 84 ? 5.435 -1.786 -1.586 1.00 94.25 84 ASP A CA 1
ATOM 680 C C . ASP A 1 84 ? 4.366 -1.467 -2.638 1.00 94.25 84 ASP A C 1
ATOM 682 O O . ASP A 1 84 ? 4.217 -2.122 -3.672 1.00 94.25 84 ASP A O 1
ATOM 686 N N . PHE A 1 85 ? 3.612 -0.397 -2.374 1.00 96.06 85 PHE A N 1
ATOM 687 C CA . PHE A 1 85 ? 2.592 0.122 -3.282 1.00 96.06 85 PHE A CA 1
ATOM 688 C C . PHE A 1 85 ? 3.188 0.626 -4.584 1.00 96.06 85 PHE A C 1
ATOM 690 O O . PHE A 1 85 ? 2.620 0.379 -5.646 1.00 96.06 85 PHE A O 1
ATOM 697 N N . ILE A 1 86 ? 4.288 1.373 -4.509 1.00 94.62 86 ILE A N 1
ATOM 698 C CA . ILE A 1 86 ? 4.924 1.984 -5.675 1.00 94.62 86 ILE A CA 1
ATOM 699 C C . ILE A 1 86 ? 6.156 1.196 -6.105 1.00 94.62 86 ILE A C 1
ATOM 701 O O . ILE A 1 86 ? 6.871 0.596 -5.308 1.00 94.62 86 ILE A O 1
ATOM 705 N N . LYS A 1 87 ? 6.428 1.198 -7.410 1.00 92.19 87 LYS A N 1
ATOM 706 C CA . LYS A 1 87 ? 7.542 0.420 -7.976 1.00 92.19 87 LYS A CA 1
ATOM 707 C C . LYS A 1 87 ? 8.916 0.847 -7.468 1.00 92.19 87 LYS A C 1
ATOM 709 O O . LYS A 1 87 ? 9.846 0.049 -7.453 1.00 92.19 87 LYS A O 1
ATOM 714 N N . LYS A 1 88 ? 9.061 2.140 -7.200 1.00 88.94 88 LYS A N 1
ATOM 715 C CA . LYS A 1 88 ? 10.340 2.803 -6.991 1.00 88.94 88 LYS A CA 1
ATOM 716 C C . LYS A 1 88 ? 10.164 3.960 -6.029 1.00 88.94 88 LYS A C 1
ATOM 718 O O . LYS A 1 88 ? 9.349 4.849 -6.283 1.00 88.94 88 LYS A O 1
ATOM 723 N N . ARG A 1 89 ? 10.992 3.985 -4.990 1.00 84.19 89 ARG A N 1
ATOM 724 C CA . ARG A 1 89 ? 11.048 5.067 -4.004 1.00 84.19 89 ARG A CA 1
ATOM 725 C C . ARG A 1 89 ? 11.272 6.444 -4.639 1.00 84.19 89 ARG A C 1
ATOM 727 O O . ARG A 1 89 ? 10.754 7.447 -4.153 1.00 84.19 89 ARG A O 1
ATOM 734 N N . GLU A 1 90 ? 12.000 6.512 -5.753 1.00 86.06 90 GLU A N 1
ATOM 735 C CA . GLU A 1 90 ? 12.284 7.760 -6.473 1.00 86.06 90 GLU A CA 1
ATOM 736 C C . GLU A 1 90 ? 11.011 8.477 -6.950 1.00 86.06 90 GLU A C 1
ATOM 738 O O . GLU A 1 90 ? 11.017 9.697 -7.112 1.00 86.06 90 GLU A O 1
ATOM 743 N N . PHE A 1 91 ? 9.902 7.748 -7.129 1.00 87.56 91 PHE A N 1
ATOM 744 C CA . PHE A 1 91 ? 8.615 8.339 -7.503 1.00 87.56 91 PHE A CA 1
ATOM 745 C C . PHE A 1 91 ? 8.006 9.188 -6.383 1.00 87.56 91 PHE A C 1
ATOM 747 O O . PHE A 1 91 ? 7.135 10.008 -6.657 1.00 87.56 91 PHE A O 1
ATOM 754 N N . LEU A 1 92 ? 8.449 9.035 -5.134 1.00 80.50 92 LEU A N 1
ATOM 755 C CA . LEU A 1 92 ? 8.069 9.943 -4.053 1.00 80.50 92 LEU A CA 1
ATOM 756 C C . LEU A 1 92 ? 8.887 11.235 -4.144 1.00 80.50 92 LEU A C 1
ATOM 758 O O . LEU A 1 92 ? 8.312 12.325 -4.123 1.00 80.50 92 LEU A O 1
ATOM 762 N N . VAL A 1 93 ? 10.207 11.105 -4.312 1.00 76.81 93 VAL A N 1
ATOM 763 C CA . VAL A 1 93 ? 11.176 12.215 -4.267 1.00 76.81 93 VAL A CA 1
ATOM 764 C C . VAL A 1 93 ? 10.984 13.205 -5.416 1.00 76.81 93 VAL A C 1
ATOM 766 O O . VAL A 1 93 ? 10.913 14.409 -5.175 1.00 76.81 93 VAL A O 1
ATOM 769 N N . ASP A 1 94 ? 10.849 12.729 -6.657 1.00 81.00 94 ASP A N 1
ATOM 770 C CA . ASP A 1 94 ? 10.647 13.616 -7.807 1.00 81.00 94 ASP A CA 1
ATOM 771 C C . ASP A 1 94 ? 9.170 14.013 -7.944 1.00 81.00 94 ASP A C 1
ATOM 773 O O . ASP A 1 94 ? 8.366 13.375 -8.640 1.00 81.00 94 ASP A O 1
ATOM 777 N N . THR A 1 95 ? 8.819 15.098 -7.252 1.00 76.00 95 THR A N 1
ATOM 778 C CA . THR A 1 95 ? 7.443 15.577 -7.094 1.00 76.00 95 THR A CA 1
ATOM 779 C C . THR A 1 95 ? 6.780 16.037 -8.394 1.00 76.00 95 THR A C 1
ATOM 781 O O . THR A 1 95 ? 5.551 16.015 -8.489 1.00 76.00 95 THR A O 1
ATOM 784 N N . ASN A 1 96 ? 7.572 16.379 -9.414 1.00 81.81 96 ASN A N 1
ATOM 785 C CA . ASN A 1 96 ? 7.088 16.880 -10.700 1.00 81.81 96 ASN A CA 1
ATOM 786 C C . ASN A 1 96 ? 7.199 15.848 -11.834 1.00 81.81 96 ASN A C 1
ATOM 788 O O . ASN A 1 96 ? 6.749 16.123 -12.955 1.00 81.81 96 ASN A O 1
ATOM 792 N N . SER A 1 97 ? 7.726 14.650 -11.562 1.00 89.62 97 SER A N 1
ATOM 793 C CA . SER A 1 97 ? 7.861 13.601 -12.574 1.00 89.62 97 SER A CA 1
ATOM 794 C C . SER A 1 97 ? 6.518 13.092 -13.104 1.00 89.62 97 SER A C 1
ATOM 796 O O . SER A 1 97 ? 5.507 13.002 -12.400 1.00 89.62 97 SER A O 1
ATOM 798 N N . VAL A 1 98 ? 6.521 12.704 -14.383 1.00 91.75 98 VAL A N 1
ATOM 799 C CA . VAL A 1 98 ? 5.416 11.950 -14.996 1.00 91.75 98 VAL A CA 1
ATOM 800 C C . VAL A 1 98 ? 5.211 10.630 -14.247 1.00 91.75 98 VAL A C 1
ATOM 802 O O . VAL A 1 98 ? 4.084 10.316 -13.876 1.00 91.75 98 VAL A O 1
ATOM 805 N N . SER A 1 99 ? 6.303 9.930 -13.926 1.00 92.25 99 SER A N 1
ATOM 806 C CA . SER A 1 99 ? 6.282 8.643 -13.227 1.00 92.25 99 SER A CA 1
ATOM 807 C C . SER A 1 99 ? 5.572 8.706 -11.874 1.00 92.25 99 SER A C 1
ATOM 809 O O . SER A 1 99 ? 4.786 7.816 -11.561 1.00 92.25 99 SER A O 1
ATOM 811 N N . ARG A 1 100 ? 5.779 9.775 -11.086 1.00 91.62 100 ARG A N 1
ATOM 812 C CA . ARG A 1 100 ? 5.040 9.988 -9.834 1.00 91.62 100 ARG A CA 1
ATOM 813 C C . ARG A 1 100 ? 3.542 10.094 -10.078 1.00 91.62 100 ARG A C 1
ATOM 815 O O . ARG A 1 100 ? 2.761 9.440 -9.390 1.00 91.62 100 ARG A O 1
ATOM 822 N N . ARG A 1 101 ? 3.129 10.927 -11.039 1.00 94.19 101 ARG A N 1
ATOM 823 C CA . ARG A 1 101 ? 1.705 11.129 -11.351 1.00 94.19 101 ARG A CA 1
ATOM 824 C C . ARG A 1 101 ? 1.043 9.827 -11.786 1.00 94.19 101 ARG A C 1
ATOM 826 O O . ARG A 1 101 ? -0.060 9.534 -11.329 1.00 94.19 101 ARG A O 1
ATOM 833 N N . GLU A 1 102 ? 1.716 9.045 -12.623 1.00 95.94 102 GLU A N 1
ATOM 834 C CA . GLU A 1 102 ? 1.221 7.745 -13.077 1.00 95.94 102 GLU A CA 1
ATOM 835 C C . GLU A 1 102 ? 1.127 6.737 -11.929 1.00 95.94 102 GLU A C 1
ATOM 837 O O . GLU A 1 102 ? 0.073 6.127 -11.757 1.00 95.94 102 GLU A O 1
ATOM 842 N N . ALA A 1 103 ? 2.161 6.627 -11.089 1.00 95.88 103 ALA A N 1
ATOM 843 C CA . ALA A 1 103 ? 2.160 5.722 -9.943 1.00 95.88 103 ALA A CA 1
ATOM 844 C C . ALA A 1 103 ? 1.047 6.075 -8.941 1.00 95.88 103 ALA A C 1
ATOM 846 O O . ALA A 1 103 ? 0.278 5.206 -8.538 1.00 95.88 103 ALA A O 1
ATOM 847 N N . PHE A 1 104 ? 0.885 7.357 -8.598 1.00 96.19 104 PHE A N 1
ATOM 848 C CA . PHE A 1 104 ? -0.175 7.814 -7.689 1.00 96.19 104 PHE A CA 1
ATOM 849 C C . PHE A 1 104 ? -1.567 7.614 -8.299 1.00 96.19 104 PHE A C 1
ATOM 851 O O . PHE A 1 104 ? -2.505 7.227 -7.601 1.00 96.19 104 PHE A O 1
ATOM 858 N N . SER A 1 105 ? -1.714 7.839 -9.609 1.00 97.69 105 SER A N 1
ATOM 859 C CA . SER A 1 105 ? -2.952 7.528 -10.325 1.00 97.69 105 SER A CA 1
ATOM 860 C C . SER A 1 105 ? -3.248 6.027 -10.297 1.00 97.69 105 SER A C 1
ATOM 862 O O . SER A 1 105 ? -4.391 5.641 -10.060 1.00 97.69 105 SER A O 1
ATOM 864 N N . ALA A 1 106 ? -2.230 5.182 -10.460 1.00 98.12 106 ALA A N 1
ATOM 865 C CA . ALA A 1 106 ? -2.377 3.737 -10.415 1.00 98.12 106 ALA A CA 1
ATOM 866 C C . ALA A 1 106 ? -2.771 3.234 -9.024 1.00 98.12 106 ALA A C 1
ATOM 868 O O . ALA A 1 106 ? -3.735 2.479 -8.925 1.00 98.12 106 ALA A O 1
ATOM 869 N N . VAL A 1 107 ? -2.112 3.711 -7.960 1.00 98.06 107 VAL A N 1
ATOM 870 C CA . VAL A 1 107 ? -2.490 3.421 -6.565 1.00 98.06 107 VAL A CA 1
ATOM 871 C C . VAL A 1 107 ? -3.948 3.798 -6.330 1.00 98.06 107 VAL A C 1
ATOM 873 O O . VAL A 1 107 ? -4.735 2.967 -5.885 1.00 98.06 107 VAL A O 1
ATOM 876 N N . LYS A 1 108 ? -4.338 5.019 -6.713 1.00 98.38 108 LYS A N 1
ATOM 877 C CA . LYS A 1 108 ? -5.713 5.513 -6.588 1.00 98.38 108 LYS A CA 1
ATOM 878 C C . LYS A 1 108 ? -6.732 4.625 -7.302 1.00 98.38 108 LYS A C 1
ATOM 880 O O . LYS A 1 108 ? -7.758 4.280 -6.721 1.00 98.38 108 LYS A O 1
ATOM 885 N N . LEU A 1 109 ? -6.483 4.289 -8.567 1.00 98.44 109 LEU A N 1
ATOM 886 C CA . LEU A 1 109 ? -7.386 3.450 -9.358 1.00 98.44 109 LEU A CA 1
ATOM 887 C C . LEU A 1 109 ? -7.481 2.034 -8.788 1.00 98.44 109 LEU A C 1
ATOM 889 O O . LEU A 1 109 ? -8.573 1.471 -8.745 1.00 98.44 109 LEU A O 1
ATOM 893 N N . PHE A 1 110 ? -6.356 1.490 -8.326 1.00 98.50 110 PHE A N 1
ATOM 894 C CA . PHE A 1 110 ? -6.293 0.162 -7.738 1.00 98.50 110 PHE A CA 1
ATOM 895 C C . PHE A 1 110 ? -7.119 0.087 -6.451 1.00 98.50 110 PHE A C 1
ATOM 897 O O . PHE A 1 110 ? -8.042 -0.720 -6.384 1.00 98.50 110 PHE A O 1
ATOM 904 N N . VAL A 1 111 ? -6.871 0.966 -5.471 1.00 98.31 111 VAL A N 1
ATOM 905 C CA . VAL A 1 111 ? -7.583 0.916 -4.179 1.00 98.31 111 VAL A CA 1
ATOM 906 C C . VAL A 1 111 ? -9.074 1.230 -4.314 1.00 98.31 111 VAL A C 1
ATOM 908 O O . VAL A 1 111 ? -9.888 0.567 -3.683 1.00 98.31 111 VAL A O 1
ATOM 911 N N . ARG A 1 112 ? -9.463 2.155 -5.205 1.00 98.06 112 ARG A N 1
ATOM 912 C CA . ARG A 1 112 ? -10.883 2.440 -5.500 1.00 98.06 112 ARG A CA 1
ATOM 913 C C . ARG A 1 112 ? -11.632 1.256 -6.089 1.00 98.06 112 ARG A C 1
ATOM 915 O O . ARG A 1 112 ? -12.850 1.177 -5.969 1.00 98.06 112 ARG A O 1
ATOM 922 N N . GLY A 1 113 ? -10.922 0.394 -6.803 1.00 98.12 113 GLY A N 1
ATOM 923 C CA . GLY A 1 113 ? -11.515 -0.762 -7.447 1.00 98.12 113 GLY A CA 1
ATOM 924 C C . GLY A 1 113 ? -11.751 -1.940 -6.503 1.00 98.12 113 GLY A C 1
ATOM 925 O O . GLY A 1 113 ? -12.398 -2.902 -6.914 1.00 98.12 113 GLY A O 1
ATOM 926 N N . ILE A 1 114 ? -11.195 -1.910 -5.288 1.00 98.50 114 ILE A N 1
ATOM 927 C CA . ILE A 1 114 ? -11.300 -3.005 -4.322 1.00 98.50 114 ILE A CA 1
ATOM 928 C C . ILE A 1 114 ? -12.681 -2.969 -3.669 1.00 98.50 114 ILE A C 1
ATOM 930 O O . ILE A 1 114 ? -13.113 -1.946 -3.142 1.00 98.50 114 ILE A O 1
ATOM 934 N N . HIS A 1 115 ? -13.357 -4.114 -3.660 1.00 98.12 115 HIS A N 1
ATOM 935 C CA . HIS A 1 115 ? -14.588 -4.319 -2.914 1.00 98.12 115 HIS A CA 1
ATOM 936 C C . HIS A 1 115 ? -14.307 -5.136 -1.649 1.00 98.12 115 HIS A C 1
ATOM 938 O O . HIS A 1 115 ? -14.132 -6.352 -1.711 1.00 98.12 115 HIS A O 1
ATOM 944 N N . ALA A 1 116 ? -14.268 -4.444 -0.511 1.00 98.00 116 ALA A N 1
ATOM 945 C CA . ALA A 1 116 ? -14.084 -5.014 0.820 1.00 98.00 116 ALA A CA 1
ATOM 946 C C . ALA A 1 116 ? -15.049 -4.307 1.791 1.00 98.00 116 ALA A C 1
ATOM 948 O O . ALA A 1 116 ? -14.755 -3.192 2.229 1.00 98.00 116 ALA A O 1
ATOM 949 N N . PRO A 1 117 ? -16.230 -4.885 2.085 1.00 97.12 117 PRO A N 1
ATOM 950 C CA . PRO A 1 117 ? -17.289 -4.211 2.843 1.00 97.12 117 PRO A CA 1
ATOM 951 C C . PRO A 1 117 ? -16.882 -3.735 4.240 1.00 97.12 117 PRO A C 1
ATOM 953 O O . PRO A 1 117 ? -17.471 -2.790 4.755 1.00 97.12 117 PRO A O 1
ATOM 956 N N . MET A 1 118 ? -15.885 -4.379 4.850 1.00 97.50 118 MET A N 1
ATOM 957 C CA . MET A 1 118 ? -15.358 -4.032 6.170 1.00 97.50 118 MET A CA 1
ATOM 958 C C . MET A 1 118 ? -14.046 -3.233 6.099 1.00 97.50 118 MET A C 1
ATOM 960 O O . MET A 1 118 ? -13.423 -3.003 7.130 1.00 97.50 118 MET A O 1
ATOM 964 N N . GLY A 1 119 ? -13.636 -2.781 4.911 1.00 97.88 119 GLY A N 1
ATOM 965 C CA . GLY A 1 119 ? -12.557 -1.810 4.730 1.00 97.88 119 GLY A CA 1
ATOM 966 C C . GLY A 1 119 ? -11.262 -2.359 4.131 1.00 97.88 119 GLY A C 1
ATOM 967 O O . GLY A 1 119 ? -11.055 -3.567 3.968 1.00 97.88 119 GLY A O 1
ATOM 968 N N . ILE A 1 120 ? -10.384 -1.415 3.789 1.00 98.62 120 ILE A N 1
ATOM 969 C CA . ILE A 1 120 ? -9.030 -1.656 3.287 1.00 98.62 120 ILE A CA 1
ATOM 970 C C . ILE A 1 120 ? -8.055 -1.096 4.319 1.00 98.62 120 ILE A C 1
ATOM 972 O O . ILE A 1 120 ? -8.144 0.082 4.667 1.00 98.62 120 ILE A O 1
ATOM 976 N N . TYR A 1 121 ? -7.113 -1.917 4.771 1.00 98.25 121 TYR A N 1
ATOM 977 C CA . TYR A 1 121 ? -6.086 -1.526 5.736 1.00 98.25 121 TYR A CA 1
ATOM 978 C C . TYR A 1 121 ? -4.707 -1.638 5.104 1.00 98.25 121 TYR A C 1
ATOM 980 O O . TYR A 1 121 ? -4.460 -2.550 4.318 1.00 98.25 121 TYR A O 1
ATOM 988 N N . ALA A 1 122 ? -3.804 -0.721 5.431 1.00 97.19 122 ALA A N 1
ATOM 989 C CA . ALA A 1 122 ? -2.499 -0.670 4.786 1.00 97.19 122 ALA A CA 1
ATOM 990 C C . ALA A 1 122 ? -1.368 -0.282 5.735 1.00 97.19 122 ALA A C 1
ATOM 992 O O . ALA A 1 122 ? -1.549 0.578 6.591 1.00 97.19 122 ALA A O 1
ATOM 993 N N . CYS A 1 123 ? -0.182 -0.840 5.520 1.00 91.50 123 CYS A N 1
ATOM 994 C CA . CYS A 1 123 ? 1.079 -0.304 6.034 1.00 91.50 123 CYS A CA 1
ATOM 995 C C . CYS A 1 123 ? 2.081 -0.140 4.881 1.00 91.50 123 CYS A C 1
ATOM 997 O O . CYS A 1 123 ? 1.817 -0.567 3.756 1.00 91.50 123 CYS A O 1
ATOM 999 N N . ARG A 1 124 ? 3.197 0.547 5.136 1.00 90.12 124 ARG A N 1
ATOM 1000 C CA . ARG A 1 124 ? 4.224 0.825 4.124 1.00 90.12 124 ARG A CA 1
ATOM 1001 C C . ARG A 1 124 ? 5.237 -0.307 4.025 1.00 90.12 124 ARG A C 1
ATOM 1003 O O . ARG A 1 124 ? 5.537 -0.952 5.026 1.00 90.12 124 ARG A O 1
ATOM 1010 N N . GLY A 1 125 ? 5.801 -0.468 2.832 1.00 88.62 125 GLY A N 1
ATOM 1011 C CA . GLY A 1 125 ? 7.014 -1.249 2.597 1.00 88.62 125 GLY A CA 1
ATOM 1012 C C . GLY A 1 125 ? 8.247 -0.362 2.403 1.00 88.62 125 GLY A C 1
ATOM 1013 O O . GLY A 1 125 ? 8.205 0.858 2.590 1.00 88.62 125 GLY A O 1
ATOM 1014 N N . ASN A 1 126 ? 9.363 -0.966 2.007 1.00 85.56 126 ASN A N 1
ATOM 1015 C CA . ASN A 1 126 ? 10.627 -0.262 1.787 1.00 85.56 126 ASN A CA 1
ATOM 1016 C C . ASN A 1 126 ? 10.594 0.711 0.608 1.00 85.56 126 ASN A C 1
ATOM 1018 O O . ASN A 1 126 ? 11.291 1.726 0.639 1.00 85.56 126 ASN A O 1
ATOM 1022 N N . ASN A 1 127 ? 9.810 0.424 -0.432 1.00 87.88 127 ASN A N 1
ATOM 1023 C CA . ASN A 1 127 ? 9.693 1.312 -1.589 1.00 87.88 127 ASN A CA 1
ATOM 1024 C C . ASN A 1 127 ? 8.766 2.505 -1.338 1.00 87.88 127 ASN A C 1
ATOM 1026 O O . ASN A 1 127 ? 8.797 3.471 -2.099 1.00 87.88 127 ASN A O 1
ATOM 1030 N N . ASP A 1 128 ? 7.991 2.465 -0.258 1.00 88.75 128 ASP A N 1
ATOM 1031 C CA . ASP A 1 128 ? 6.988 3.468 0.095 1.00 88.75 128 ASP A CA 1
ATOM 1032 C C . ASP A 1 128 ? 7.513 4.550 1.053 1.00 88.75 128 ASP A C 1
ATOM 1034 O O . ASP A 1 128 ? 6.757 5.437 1.451 1.00 88.75 128 ASP A O 1
ATOM 1038 N N . ILE A 1 129 ? 8.789 4.476 1.452 1.00 80.12 129 ILE A N 1
ATOM 1039 C CA . ILE A 1 129 ? 9.407 5.378 2.431 1.00 80.12 129 ILE A CA 1
ATOM 1040 C C . ILE A 1 129 ? 10.621 6.078 1.835 1.00 80.12 129 ILE A C 1
ATOM 1042 O O . ILE A 1 129 ? 11.463 5.441 1.214 1.00 80.12 129 ILE A O 1
ATOM 1046 N N . THR A 1 130 ? 10.764 7.377 2.097 1.00 72.38 130 THR A N 1
ATOM 1047 C CA . THR A 1 130 ? 11.976 8.169 1.827 1.00 72.38 130 THR A CA 1
ATOM 1048 C C . THR A 1 130 ? 12.597 8.697 3.123 1.00 72.38 130 THR A C 1
ATOM 1050 O O . THR A 1 130 ? 12.008 8.604 4.198 1.00 72.38 130 THR A O 1
ATOM 1053 N N . ASP A 1 131 ? 13.791 9.281 3.018 1.00 65.50 131 ASP A N 1
ATOM 1054 C CA . ASP A 1 131 ? 14.420 10.087 4.077 1.00 65.50 131 ASP A CA 1
ATOM 1055 C C . ASP A 1 131 ? 13.677 11.411 4.345 1.00 65.50 131 ASP A C 1
ATOM 1057 O O . ASP A 1 131 ? 13.947 12.111 5.326 1.00 65.50 131 ASP A O 1
ATOM 1061 N N . ASP A 1 132 ? 12.689 11.726 3.505 1.00 63.28 132 ASP A N 1
ATOM 1062 C CA . ASP A 1 132 ? 11.807 12.864 3.648 1.00 63.28 132 ASP A CA 1
ATOM 1063 C C . ASP A 1 132 ? 10.380 12.443 4.057 1.00 63.28 132 ASP A C 1
ATOM 1065 O O . ASP A 1 132 ? 9.583 12.019 3.233 1.00 63.28 132 ASP A O 1
ATOM 1069 N N . LYS A 1 133 ? 10.025 12.579 5.338 1.00 62.59 133 LYS A N 1
ATOM 1070 C CA . LYS A 1 133 ? 8.676 12.388 5.893 1.00 62.59 133 LYS A CA 1
ATOM 1071 C C . LYS A 1 133 ? 7.541 13.069 5.109 1.00 62.59 133 LYS A C 1
ATOM 1073 O O . LYS A 1 133 ? 6.549 12.391 4.918 1.00 62.59 133 LYS A O 1
ATOM 1078 N N . GLU A 1 134 ? 7.595 14.320 4.641 1.00 61.66 134 GLU A N 1
ATOM 1079 C CA . GLU A 1 134 ? 6.441 14.888 3.902 1.00 61.66 134 GLU A CA 1
ATOM 1080 C C . GLU A 1 134 ? 6.294 14.237 2.532 1.00 61.66 134 GLU A C 1
ATOM 1082 O O . GLU A 1 134 ? 5.183 13.989 2.060 1.00 61.66 134 GLU A O 1
ATOM 1087 N N . VAL A 1 135 ? 7.422 13.938 1.896 1.00 67.44 135 VAL A N 1
ATOM 1088 C CA . VAL A 1 135 ? 7.468 13.195 0.642 1.00 67.44 135 VAL A CA 1
ATOM 1089 C C . VAL A 1 135 ? 6.950 11.763 0.837 1.00 67.44 135 VAL A C 1
ATOM 1091 O O . VAL A 1 135 ? 6.156 11.288 0.027 1.00 67.44 135 VAL A O 1
ATOM 1094 N N . SER A 1 136 ? 7.344 11.108 1.926 1.00 71.56 136 SER A N 1
ATOM 1095 C CA . SER A 1 136 ? 6.923 9.765 2.338 1.00 71.56 136 SER A CA 1
ATOM 1096 C C . SER A 1 136 ? 5.433 9.722 2.710 1.00 71.56 136 SER A C 1
ATOM 1098 O O . SER A 1 136 ? 4.684 8.843 2.280 1.00 71.56 136 SER A O 1
ATOM 1100 N N . ASP A 1 137 ? 4.952 10.737 3.428 1.00 81.38 137 ASP A N 1
ATOM 1101 C CA . ASP A 1 137 ? 3.559 10.877 3.852 1.00 81.38 137 ASP A CA 1
ATOM 1102 C C . ASP A 1 137 ? 2.627 11.218 2.687 1.00 81.38 137 ASP A C 1
ATOM 1104 O O . ASP A 1 137 ? 1.414 11.058 2.809 1.00 81.38 137 ASP A O 1
ATOM 1108 N N . ALA A 1 138 ? 3.151 11.643 1.533 1.00 86.31 138 ALA A N 1
ATOM 1109 C CA . ALA A 1 138 ? 2.327 11.905 0.357 1.00 86.31 138 ALA A CA 1
ATOM 1110 C C . ALA A 1 138 ? 1.547 10.657 -0.090 1.00 86.31 138 ALA A C 1
ATOM 1112 O O . ALA A 1 138 ? 0.392 10.777 -0.510 1.00 86.31 138 ALA A O 1
ATOM 1113 N N . LEU A 1 139 ? 2.152 9.468 0.022 1.00 90.44 139 LEU A N 1
ATOM 1114 C CA . LEU A 1 139 ? 1.466 8.204 -0.246 1.00 90.44 139 LEU A CA 1
ATOM 1115 C C . LEU A 1 139 ? 0.408 7.912 0.825 1.00 90.44 139 LEU A C 1
ATOM 1117 O O . LEU A 1 139 ? -0.717 7.557 0.483 1.00 90.44 139 LEU A O 1
ATOM 1121 N N . LEU A 1 140 ? 0.723 8.124 2.105 1.00 89.00 140 LEU A N 1
ATOM 1122 C CA . LEU A 1 140 ? -0.233 7.918 3.199 1.00 89.00 140 LEU A CA 1
ATOM 1123 C C . LEU A 1 140 ? -1.454 8.833 3.064 1.00 89.00 140 LEU A C 1
ATOM 1125 O O . LEU A 1 140 ? -2.591 8.374 3.156 1.00 89.00 140 LEU A O 1
ATOM 1129 N N . ALA A 1 141 ? -1.222 10.109 2.761 1.00 90.62 141 ALA A N 1
ATOM 1130 C CA . ALA A 1 141 ? -2.271 11.089 2.523 1.00 90.62 141 ALA A CA 1
ATOM 1131 C C . ALA A 1 141 ? -3.132 10.718 1.307 1.00 90.62 141 ALA A C 1
ATOM 1133 O O . ALA A 1 141 ? -4.344 10.935 1.326 1.00 90.62 141 ALA A O 1
ATOM 1134 N N . LEU A 1 142 ? -2.538 10.151 0.248 1.00 95.12 142 LEU A N 1
ATOM 1135 C CA . LEU A 1 142 ? -3.298 9.604 -0.877 1.00 95.12 142 LEU A CA 1
ATOM 1136 C C . LEU A 1 142 ? -4.195 8.449 -0.419 1.00 95.12 142 LEU A C 1
ATOM 1138 O O . LEU A 1 142 ? -5.392 8.485 -0.683 1.00 95.12 142 LEU A O 1
ATOM 1142 N N . LEU A 1 143 ? -3.637 7.455 0.274 1.00 96.94 143 LEU A N 1
ATOM 1143 C CA . LEU A 1 143 ? -4.373 6.281 0.749 1.00 96.94 143 LEU A CA 1
ATOM 1144 C C . LEU A 1 143 ? -5.555 6.683 1.644 1.00 96.94 143 LEU A C 1
ATOM 1146 O O . LEU A 1 143 ? -6.686 6.266 1.399 1.00 96.94 143 LEU A O 1
ATOM 1150 N N . GLN A 1 144 ? -5.325 7.576 2.608 1.00 95.31 144 GLN A N 1
ATOM 1151 C CA . GLN A 1 144 ? -6.366 8.091 3.500 1.00 95.31 144 GLN A CA 1
ATOM 1152 C C . GLN A 1 144 ? -7.480 8.827 2.742 1.00 95.31 144 GLN A C 1
ATOM 1154 O O . GLN A 1 144 ? -8.658 8.616 3.022 1.00 95.31 144 GLN A O 1
ATOM 1159 N N . ARG A 1 145 ? -7.136 9.657 1.744 1.00 97.12 145 ARG A N 1
ATOM 1160 C CA . ARG A 1 145 ? -8.127 10.347 0.890 1.00 97.12 145 ARG A CA 1
ATOM 1161 C C . ARG A 1 145 ? -8.979 9.387 0.069 1.00 97.12 145 ARG A C 1
ATOM 1163 O O . ARG A 1 145 ? -10.090 9.741 -0.312 1.00 97.12 145 ARG A O 1
ATOM 1170 N N . GLU A 1 146 ? -8.458 8.203 -0.222 1.00 97.62 146 GLU A N 1
ATOM 1171 C CA . GLU A 1 146 ? -9.172 7.143 -0.928 1.00 97.62 146 GLU A CA 1
ATOM 1172 C C . GLU A 1 146 ? -9.803 6.120 0.045 1.00 97.62 146 GLU A C 1
ATOM 1174 O O . GLU A 1 146 ? -10.127 5.007 -0.357 1.00 97.62 146 GLU A O 1
ATOM 1179 N N . ASN A 1 147 ? -10.031 6.519 1.308 1.00 96.69 147 ASN A N 1
ATOM 1180 C CA . ASN A 1 147 ? -10.681 5.748 2.379 1.00 96.69 147 ASN A CA 1
ATOM 1181 C C . ASN A 1 147 ? -9.960 4.448 2.778 1.00 96.69 147 ASN A C 1
ATOM 1183 O O . ASN A 1 147 ? -10.591 3.504 3.254 1.00 96.69 147 ASN A O 1
ATOM 1187 N N . VAL A 1 148 ? -8.638 4.397 2.614 1.00 98.12 148 VAL A N 1
ATOM 1188 C CA . VAL A 1 148 ? -7.804 3.312 3.143 1.00 98.12 148 VAL A CA 1
ATOM 1189 C C . VAL A 1 148 ? -7.352 3.661 4.562 1.00 98.12 148 VAL A C 1
ATOM 1191 O O . VAL A 1 148 ? -6.792 4.733 4.807 1.00 98.12 148 VAL A O 1
ATOM 1194 N N . SER A 1 149 ? -7.554 2.741 5.504 1.00 97.31 149 SER A N 1
ATOM 1195 C CA . SER A 1 149 ? -7.081 2.865 6.883 1.00 97.31 149 SER A CA 1
ATOM 1196 C C . SER A 1 149 ? -5.591 2.531 6.970 1.00 97.31 149 SER A C 1
ATOM 1198 O O . SER A 1 149 ? -5.188 1.370 6.937 1.00 97.31 149 SER A O 1
ATOM 1200 N N . VAL A 1 150 ? -4.754 3.560 7.081 1.00 94.38 150 VAL A N 1
ATOM 1201 C CA . VAL A 1 150 ? -3.302 3.402 7.233 1.00 94.38 150 VAL A CA 1
ATOM 1202 C C . VAL A 1 150 ? -2.963 3.041 8.682 1.00 94.38 150 VAL A C 1
ATOM 1204 O O . VAL A 1 150 ? -3.218 3.825 9.591 1.00 94.38 150 VAL A O 1
ATOM 1207 N N . LEU A 1 151 ? -2.349 1.877 8.884 1.00 89.62 151 LEU A N 1
ATOM 1208 C CA . LEU A 1 151 ? -1.917 1.332 10.169 1.00 89.62 151 LEU A CA 1
ATOM 1209 C C . LEU A 1 151 ? -0.380 1.362 10.298 1.00 89.62 151 LEU A C 1
ATOM 1211 O O . LEU A 1 151 ? 0.263 0.330 10.453 1.00 89.62 151 LEU A O 1
ATOM 1215 N N . CYS A 1 152 ? 0.245 2.539 10.212 1.00 81.56 152 CYS A N 1
ATOM 1216 C CA . CYS A 1 152 ? 1.685 2.687 10.481 1.00 81.56 152 CYS A CA 1
ATOM 1217 C C . CYS A 1 152 ? 1.935 2.684 11.996 1.00 81.56 152 CYS A C 1
ATOM 1219 O O . CYS A 1 152 ? 1.732 3.711 12.645 1.00 81.56 152 CYS A O 1
ATOM 1221 N N . ASN A 1 153 ? 2.355 1.537 12.549 1.00 82.06 153 ASN A N 1
ATOM 1222 C CA . ASN A 1 153 ? 2.529 1.308 13.993 1.00 82.06 153 ASN A CA 1
ATOM 1223 C C . ASN A 1 153 ? 1.249 1.584 14.794 1.00 82.06 153 ASN A C 1
ATOM 1225 O O . ASN A 1 153 ? 1.273 2.199 15.860 1.00 82.06 153 ASN A O 1
ATOM 1229 N N . GLN A 1 154 ? 0.111 1.157 14.248 1.00 82.62 154 GLN A N 1
ATOM 1230 C CA . GLN A 1 154 ? -1.207 1.362 14.840 1.00 82.62 154 GLN A CA 1
ATOM 1231 C C . GLN A 1 154 ? -2.010 0.067 14.833 1.00 82.62 154 GLN A C 1
ATOM 1233 O O . GLN A 1 154 ? -1.849 -0.794 13.963 1.00 82.62 154 GLN A O 1
ATOM 1238 N N . GLY A 1 155 ? -2.898 -0.044 15.816 1.00 86.06 155 GLY A N 1
ATOM 1239 C CA . GLY A 1 155 ? -3.874 -1.115 15.929 1.00 86.06 155 GLY A CA 1
ATOM 1240 C C . GLY A 1 155 ? -5.291 -0.602 15.709 1.00 86.06 155 GLY A C 1
ATOM 1241 O O . GLY A 1 155 ? -5.612 0.550 15.995 1.00 86.06 155 GLY A O 1
ATOM 1242 N N . THR A 1 156 ? -6.152 -1.477 15.220 1.00 92.75 156 THR A N 1
ATOM 1243 C CA . THR A 1 156 ? -7.594 -1.270 15.130 1.00 92.75 156 THR A CA 1
ATOM 1244 C C . THR A 1 156 ? -8.298 -2.617 15.272 1.00 92.75 156 THR A C 1
ATOM 1246 O O . THR A 1 156 ? -7.654 -3.651 15.461 1.00 92.75 156 THR A O 1
ATOM 1249 N N . PHE A 1 157 ? -9.619 -2.627 15.192 1.00 92.38 157 PHE A N 1
ATOM 1250 C CA . PHE A 1 157 ? -10.385 -3.859 15.141 1.00 92.38 157 PHE A CA 1
ATOM 1251 C C . PHE A 1 157 ? -11.515 -3.738 14.128 1.00 92.38 157 PHE A C 1
ATOM 1253 O O . PHE A 1 157 ? -11.995 -2.646 13.823 1.00 92.38 157 PHE A O 1
ATOM 1260 N N . VAL A 1 158 ? -11.941 -4.887 13.620 1.00 93.88 158 VAL A N 1
ATOM 1261 C CA . VAL A 1 158 ? -13.150 -5.024 12.818 1.00 93.88 158 VAL A CA 1
ATOM 1262 C C . VAL A 1 158 ? -14.078 -6.011 13.494 1.00 93.88 158 VAL A C 1
ATOM 1264 O O . VAL A 1 158 ? -13.644 -7.066 13.952 1.00 93.88 158 VAL A O 1
ATOM 1267 N N . GLN A 1 159 ? -15.361 -5.682 13.556 1.00 91.06 159 GLN A N 1
ATOM 1268 C CA . GLN A 1 159 ? -16.347 -6.533 14.203 1.00 91.06 159 GLN A CA 1
ATOM 1269 C C . GLN A 1 159 ? -17.182 -7.272 13.158 1.00 91.06 159 GLN A C 1
ATOM 1271 O O . GLN A 1 159 ? -17.739 -6.659 12.248 1.00 91.06 159 GLN A O 1
ATOM 1276 N N . LYS A 1 160 ? -17.293 -8.595 13.300 1.00 89.75 160 LYS A N 1
ATOM 1277 C CA . LYS A 1 160 ? -18.186 -9.436 12.491 1.00 89.75 160 LYS A CA 1
ATOM 1278 C C . LYS A 1 160 ? -18.792 -10.521 13.369 1.00 89.75 160 LYS A C 1
ATOM 1280 O O . LYS A 1 160 ? -18.067 -11.234 14.053 1.00 89.75 160 LYS A O 1
ATOM 1285 N N . ASN A 1 161 ? -20.118 -10.662 13.340 1.00 88.88 161 ASN A N 1
ATOM 1286 C CA . ASN A 1 161 ? -20.852 -11.663 14.129 1.00 88.88 161 ASN A CA 1
ATOM 1287 C C . ASN A 1 161 ? -20.539 -11.613 15.639 1.00 88.88 161 ASN A C 1
ATOM 1289 O O . ASN A 1 161 ? -20.314 -12.650 16.260 1.00 88.88 161 ASN A O 1
ATOM 1293 N N . ASN A 1 162 ? -20.491 -10.413 16.226 1.00 85.94 162 ASN A N 1
ATOM 1294 C CA . ASN A 1 162 ? -20.122 -10.185 17.634 1.00 85.94 162 ASN A CA 1
ATOM 1295 C C . ASN A 1 162 ? -18.730 -10.720 18.023 1.00 85.94 162 ASN A C 1
ATOM 1297 O O . ASN A 1 162 ? -18.478 -10.994 19.194 1.00 85.94 162 ASN A O 1
ATOM 1301 N N . VAL A 1 163 ? -17.831 -10.883 17.050 1.00 86.62 163 VAL A N 1
ATOM 1302 C CA . VAL A 1 163 ? -16.418 -11.181 17.284 1.00 86.62 163 VAL A CA 1
ATOM 1303 C C . VAL A 1 163 ? -15.592 -10.010 16.785 1.00 86.62 163 VAL A C 1
ATOM 1305 O O . VAL A 1 163 ? -15.746 -9.576 15.640 1.00 86.62 163 VAL A O 1
ATOM 1308 N N . ASP A 1 164 ? -14.709 -9.534 17.654 1.00 89.31 164 ASP A N 1
ATOM 1309 C CA . ASP A 1 164 ? -13.743 -8.495 17.335 1.00 89.31 164 ASP A CA 1
ATOM 1310 C C . ASP A 1 164 ? -12.470 -9.146 16.789 1.00 89.31 164 ASP A C 1
ATOM 1312 O O . ASP A 1 164 ? -11.843 -9.994 17.426 1.00 89.31 164 ASP A O 1
ATOM 1316 N N . TYR A 1 165 ? -12.092 -8.748 15.581 1.00 90.69 165 TYR A N 1
ATOM 1317 C CA . TYR A 1 165 ? -10.857 -9.151 14.929 1.00 90.69 165 TYR A CA 1
ATOM 1318 C C . TYR A 1 165 ? -9.886 -7.979 14.975 1.00 90.69 165 TYR A C 1
ATOM 1320 O O . TYR A 1 165 ? -10.092 -6.966 14.308 1.00 90.69 165 TYR A O 1
ATOM 1328 N N . TYR A 1 166 ? -8.827 -8.118 15.764 1.00 91.56 166 TYR A N 1
ATOM 1329 C CA . TYR A 1 166 ? -7.812 -7.082 15.910 1.00 91.56 166 TYR A CA 1
ATOM 1330 C C . TYR A 1 166 ? -6.830 -7.114 14.740 1.00 91.56 166 TYR A C 1
ATOM 1332 O O . TYR A 1 166 ? -6.309 -8.166 14.367 1.00 91.56 166 TYR A O 1
ATOM 1340 N N . LEU A 1 167 ? -6.572 -5.939 14.178 1.00 92.62 167 LEU A N 1
ATOM 1341 C CA . LEU A 1 167 ? -5.612 -5.704 13.109 1.00 92.62 167 LEU A CA 1
ATOM 1342 C C . LEU A 1 167 ? -4.523 -4.787 13.653 1.00 92.62 167 LEU A C 1
ATOM 1344 O O . LEU A 1 167 ? -4.821 -3.738 14.216 1.00 92.62 167 LEU A O 1
ATOM 1348 N N . MET A 1 168 ? -3.264 -5.165 13.468 1.00 89.06 168 MET A N 1
ATOM 1349 C CA . MET A 1 168 ? -2.118 -4.327 13.808 1.00 89.06 168 MET A CA 1
ATOM 1350 C C . MET A 1 168 ? -1.225 -4.210 12.586 1.00 89.06 168 MET A C 1
ATOM 1352 O O . MET A 1 168 ? -0.865 -5.221 11.985 1.00 89.06 168 MET A O 1
ATOM 1356 N N . GLY A 1 169 ? -0.894 -2.978 12.216 1.00 84.12 169 GLY A N 1
ATOM 1357 C CA . GLY A 1 169 ? 0.078 -2.703 11.172 1.00 84.12 169 GLY A CA 1
ATOM 1358 C C . GLY A 1 169 ? 1.386 -2.227 11.786 1.00 84.12 169 GLY A C 1
ATOM 1359 O O . GLY A 1 169 ? 1.401 -1.389 12.691 1.00 84.12 169 GLY A O 1
ATOM 1360 N N . ILE A 1 170 ? 2.482 -2.786 11.288 1.00 79.62 170 ILE A N 1
ATOM 1361 C CA . ILE A 1 170 ? 3.842 -2.390 11.639 1.00 79.62 170 ILE A CA 1
ATOM 1362 C C . ILE A 1 170 ? 4.385 -1.624 10.441 1.00 79.62 170 ILE A C 1
ATOM 1364 O O . ILE A 1 170 ? 4.261 -2.071 9.299 1.00 79.62 170 ILE A O 1
ATOM 1368 N N . ASP A 1 171 ? 4.915 -0.437 10.699 1.00 80.31 171 ASP A N 1
ATOM 1369 C CA . ASP A 1 171 ? 5.536 0.386 9.670 1.00 80.31 171 ASP A CA 1
ATOM 1370 C C . ASP A 1 171 ? 6.923 -0.159 9.307 1.00 80.31 171 ASP A C 1
ATOM 1372 O O . ASP A 1 171 ? 7.561 -0.827 10.122 1.00 80.31 171 ASP A O 1
ATOM 1376 N N . PHE A 1 172 ? 7.407 0.113 8.094 1.00 77.56 172 PHE A N 1
ATOM 1377 C CA . PHE A 1 172 ? 8.675 -0.464 7.652 1.00 77.56 172 PHE A CA 1
ATOM 1378 C C . PHE A 1 172 ? 9.862 0.087 8.478 1.00 77.56 172 PHE A C 1
ATOM 1380 O O . PHE A 1 172 ? 10.099 1.299 8.470 1.00 77.56 172 PHE A O 1
ATOM 1387 N N . PRO A 1 173 ? 10.633 -0.770 9.180 1.00 64.75 173 PRO A N 1
ATOM 1388 C CA . PRO A 1 173 ? 11.615 -0.346 10.181 1.00 64.75 173 PRO A CA 1
ATOM 1389 C C . PRO A 1 173 ? 12.981 0.005 9.561 1.00 64.75 173 PRO A C 1
ATOM 1391 O O . PRO A 1 173 ? 14.017 -0.498 9.995 1.00 64.75 173 PRO A O 1
ATOM 1394 N N . TRP A 1 174 ? 13.023 0.830 8.507 1.00 61.72 174 TRP A N 1
ATOM 1395 C CA . TRP A 1 174 ? 14.301 1.192 7.880 1.00 61.72 174 TRP A CA 1
ATOM 1396 C C . TRP A 1 174 ? 15.025 2.293 8.641 1.00 61.72 174 TRP A C 1
ATOM 1398 O O . TRP A 1 174 ? 14.792 3.485 8.433 1.00 61.72 174 TRP A O 1
ATOM 1408 N N . PHE A 1 175 ? 15.974 1.884 9.470 1.00 50.69 175 PHE A N 1
ATOM 1409 C CA . PHE A 1 175 ? 16.940 2.777 10.089 1.00 50.69 175 PHE A CA 1
ATOM 1410 C C . PHE A 1 175 ? 18.210 2.786 9.230 1.00 50.69 175 PHE A C 1
ATOM 1412 O O . PHE A 1 175 ? 18.898 1.773 9.112 1.00 50.69 175 PHE A O 1
ATOM 1419 N N . PHE A 1 176 ? 18.539 3.913 8.586 1.00 47.41 176 PHE A N 1
ATOM 1420 C CA . PHE A 1 176 ? 19.851 4.035 7.946 1.00 47.41 176 PHE A CA 1
ATOM 1421 C C . PHE A 1 176 ? 20.937 4.061 9.037 1.00 47.41 176 PHE A C 1
ATOM 1423 O O . PHE A 1 176 ? 20.863 4.927 9.910 1.00 47.41 176 PHE A O 1
ATOM 1430 N N . PRO A 1 177 ? 22.011 3.250 8.940 1.00 43.81 177 PRO A N 1
ATOM 1431 C CA . PRO A 1 177 ? 23.115 3.232 9.914 1.00 43.81 177 PRO A CA 1
ATOM 1432 C C . PRO A 1 177 ? 23.892 4.555 10.071 1.00 43.81 177 PRO A C 1
ATOM 1434 O O . PRO A 1 177 ? 24.882 4.604 10.786 1.00 43.81 177 PRO A O 1
ATOM 1437 N N . LYS A 1 178 ? 23.519 5.615 9.342 1.00 43.88 178 LYS A N 1
ATOM 1438 C CA . LYS A 1 178 ? 24.227 6.904 9.281 1.00 43.88 178 LYS A CA 1
ATOM 1439 C C . LYS A 1 178 ? 23.392 8.103 9.744 1.00 43.88 178 LYS A C 1
ATOM 1441 O O . LYS A 1 178 ? 23.841 9.232 9.590 1.00 43.88 178 LYS A O 1
ATOM 1446 N N . GLN A 1 179 ? 22.189 7.885 10.280 1.00 45.12 179 GLN A N 1
ATOM 1447 C CA . GLN A 1 179 ? 21.404 8.945 10.933 1.00 45.12 179 GLN A CA 1
ATOM 1448 C C . GLN A 1 179 ? 21.678 9.057 12.442 1.00 45.12 179 GLN A C 1
ATOM 1450 O O . GLN A 1 179 ? 21.016 9.825 13.130 1.00 45.12 179 GLN A O 1
ATOM 1455 N N . SER A 1 180 ? 22.675 8.335 12.955 1.00 45.22 180 SER A N 1
ATOM 1456 C CA . SER A 1 180 ? 23.230 8.535 14.291 1.00 45.22 180 SER A CA 1
ATOM 1457 C C . SER A 1 180 ? 24.336 9.592 14.240 1.00 45.22 180 SER A C 1
ATOM 1459 O O . SER A 1 180 ? 25.298 9.451 13.482 1.00 45.22 180 SER A O 1
ATOM 1461 N N . ALA A 1 181 ? 24.222 10.644 15.048 1.00 49.50 181 ALA A N 1
ATOM 1462 C CA . ALA A 1 181 ? 25.343 11.533 15.334 1.00 49.50 181 ALA A CA 1
ATOM 1463 C C . ALA A 1 181 ? 26.057 11.044 16.600 1.00 49.50 181 ALA A C 1
ATOM 1465 O O . ALA A 1 181 ? 25.397 10.728 17.589 1.00 49.50 181 ALA A O 1
ATOM 1466 N N . ASP A 1 182 ? 27.393 11.012 16.589 1.00 50.19 182 ASP A N 1
ATOM 1467 C CA . ASP A 1 182 ? 28.151 10.864 17.833 1.00 50.19 182 ASP A CA 1
ATOM 1468 C C . ASP A 1 182 ? 27.921 12.117 18.690 1.00 50.19 182 ASP A C 1
ATOM 1470 O O . ASP A 1 182 ? 28.118 13.242 18.210 1.00 50.19 182 ASP A O 1
ATOM 1474 N N . PHE A 1 183 ? 27.560 11.927 19.957 1.00 59.09 183 PHE A N 1
ATOM 1475 C CA . PHE A 1 183 ? 27.470 13.007 20.936 1.00 59.09 183 PHE A CA 1
ATOM 1476 C C . PHE A 1 183 ? 28.721 13.023 21.820 1.00 59.09 183 PHE A C 1
ATOM 1478 O O . PHE A 1 183 ? 29.179 11.977 22.280 1.00 59.09 183 PHE A O 1
ATOM 1485 N N . ALA A 1 184 ? 29.264 14.211 22.079 1.00 57.72 184 ALA A N 1
ATOM 1486 C CA . ALA A 1 184 ? 30.265 14.432 23.119 1.00 57.72 184 ALA A CA 1
ATOM 1487 C C . ALA A 1 184 ? 29.585 14.964 24.386 1.00 57.72 184 ALA A C 1
ATOM 1489 O O . ALA A 1 184 ? 28.626 15.725 24.290 1.00 57.72 184 ALA A O 1
ATOM 1490 N N . VAL A 1 185 ? 30.086 14.596 25.568 1.00 62.16 185 VAL A N 1
ATOM 1491 C CA . VAL A 1 185 ? 29.703 15.264 26.821 1.00 62.16 185 VAL A CA 1
ATOM 1492 C C . VAL A 1 185 ? 30.567 16.516 26.968 1.00 62.16 185 VAL A C 1
ATOM 1494 O O . VAL A 1 185 ? 31.792 16.406 27.006 1.00 62.16 185 VAL A O 1
ATOM 1497 N N . VAL A 1 186 ? 29.938 17.683 27.053 1.00 60.03 186 VAL A N 1
ATOM 1498 C CA . VAL A 1 186 ? 30.574 18.987 27.291 1.00 60.03 186 VAL A CA 1
ATOM 1499 C C . VAL A 1 186 ? 29.999 19.623 28.557 1.00 60.03 186 VAL A C 1
ATOM 1501 O O . VAL A 1 186 ? 28.913 19.250 28.988 1.00 60.03 186 VAL A O 1
ATOM 1504 N N . GLU A 1 187 ? 30.722 20.549 29.181 1.00 64.75 187 GLU A N 1
ATOM 1505 C CA . GLU A 1 187 ? 30.262 21.269 30.376 1.00 64.75 187 GLU A CA 1
ATOM 1506 C C . GLU A 1 187 ? 29.843 22.698 29.990 1.00 64.75 187 GLU A C 1
ATOM 1508 O O . GLU A 1 187 ? 30.633 23.447 29.416 1.00 64.75 187 GLU A O 1
ATOM 1513 N N . GLU A 1 188 ? 28.596 23.073 30.284 1.00 56.00 188 GLU A N 1
ATOM 1514 C CA . GLU A 1 188 ? 28.023 24.401 30.042 1.00 56.00 188 GLU A CA 1
ATOM 1515 C C . GLU A 1 188 ? 27.286 24.887 31.302 1.00 56.00 188 GLU A C 1
ATOM 1517 O O . GLU A 1 188 ? 26.311 24.275 31.735 1.00 56.00 188 GLU A O 1
ATOM 1522 N N . ASN A 1 189 ? 27.713 26.018 31.882 1.00 66.62 189 ASN A N 1
ATOM 1523 C CA . ASN A 1 189 ? 27.075 26.649 33.052 1.00 66.62 189 ASN A CA 1
ATOM 1524 C C . ASN A 1 189 ? 26.793 25.663 34.211 1.00 66.62 189 ASN A C 1
ATOM 1526 O O . ASN A 1 189 ? 25.648 25.543 34.643 1.00 66.62 189 ASN A O 1
ATOM 1530 N N . GLU A 1 190 ? 27.822 24.936 34.667 1.00 65.94 190 GLU A N 1
ATOM 1531 C CA . GLU A 1 190 ? 27.753 23.904 35.729 1.00 65.94 190 GLU A CA 1
ATOM 1532 C C . GLU A 1 190 ? 26.908 22.663 35.384 1.00 65.94 190 GLU A C 1
ATOM 1534 O O . GLU A 1 190 ? 26.712 21.783 36.221 1.00 65.94 190 GLU A O 1
ATOM 1539 N N . ASN A 1 191 ? 26.427 22.554 34.142 1.00 46.22 191 ASN A N 1
ATOM 1540 C CA . ASN A 1 191 ? 25.696 21.392 33.667 1.00 46.22 191 ASN A CA 1
ATOM 1541 C C . ASN A 1 191 ? 26.505 20.603 32.643 1.00 46.22 191 ASN A C 1
ATOM 1543 O O . ASN A 1 191 ? 27.163 21.165 31.771 1.00 46.22 191 ASN A O 1
ATOM 1547 N N . HIS A 1 192 ? 26.386 19.280 32.688 1.00 53.75 192 HIS A N 1
ATOM 1548 C CA . HIS A 1 192 ? 26.885 18.426 31.619 1.00 53.75 192 HIS A CA 1
ATOM 1549 C C . HIS A 1 192 ? 25.852 18.364 30.494 1.00 53.75 192 HIS A C 1
ATOM 1551 O O . HIS A 1 192 ? 24.649 18.298 30.739 1.00 53.75 192 HIS A O 1
ATOM 1557 N N . VAL A 1 193 ? 26.307 18.386 29.249 1.00 52.31 193 VAL A N 1
ATOM 1558 C CA . VAL A 1 193 ? 25.458 18.474 28.066 1.00 52.31 193 VAL A CA 1
ATOM 1559 C C . VAL A 1 193 ? 25.958 17.503 27.002 1.00 52.31 193 VAL A C 1
ATOM 1561 O O . VAL A 1 193 ? 27.153 17.436 26.736 1.00 52.31 193 VAL A O 1
ATOM 1564 N N . LEU A 1 194 ? 25.056 16.749 26.372 1.00 55.47 194 LEU A N 1
ATOM 1565 C CA . LEU A 1 194 ? 25.371 15.955 25.183 1.00 55.47 194 LEU A CA 1
ATOM 1566 C C . LEU A 1 194 ? 25.252 16.837 23.938 1.00 55.47 194 LEU A C 1
ATOM 1568 O O . LEU A 1 194 ? 24.162 17.313 23.621 1.00 55.47 194 LEU A O 1
ATOM 1572 N N . GLN A 1 195 ? 26.362 17.040 23.235 1.00 55.06 195 GLN A N 1
ATOM 1573 C CA . GLN A 1 195 ? 26.461 17.904 22.064 1.00 55.06 195 GLN A CA 1
ATOM 1574 C C . GLN A 1 195 ? 26.824 17.091 20.819 1.00 55.06 195 GLN A C 1
ATOM 1576 O O . GLN A 1 195 ? 27.813 16.354 20.805 1.00 55.06 195 GLN A O 1
ATOM 1581 N N . ALA A 1 196 ? 26.030 17.235 19.756 1.00 55.31 196 ALA A N 1
ATOM 1582 C CA . ALA A 1 196 ? 26.364 16.673 18.450 1.00 55.31 196 ALA A CA 1
ATOM 1583 C C . ALA A 1 196 ? 27.518 17.455 17.795 1.00 55.31 196 ALA A C 1
ATOM 1585 O O . ALA A 1 196 ? 27.631 18.671 17.964 1.00 55.31 196 ALA A O 1
ATOM 1586 N N . LYS A 1 197 ? 28.358 16.773 17.005 1.00 54.03 197 LYS A N 1
ATOM 1587 C CA . LYS A 1 197 ? 29.400 17.429 16.188 1.00 54.03 197 LYS A CA 1
ATOM 1588 C C . LYS A 1 197 ? 28.791 18.482 15.248 1.00 54.03 197 LYS A C 1
ATOM 1590 O O . LYS A 1 197 ? 27.633 18.378 14.846 1.00 54.03 197 LYS A O 1
ATOM 1595 N N . SER A 1 198 ? 29.604 19.472 14.864 1.00 45.22 198 SER A N 1
ATOM 1596 C CA . SER A 1 198 ? 29.205 20.508 13.905 1.00 45.22 198 SER A CA 1
ATOM 1597 C C . SER A 1 198 ? 28.695 19.879 12.603 1.00 45.22 198 SER A C 1
ATOM 1599 O O . SER A 1 198 ? 29.346 19.016 12.014 1.00 45.22 198 SER A O 1
ATOM 1601 N N . SER A 1 199 ? 27.514 20.312 12.178 1.00 42.59 199 SER A N 1
ATOM 1602 C CA . SER A 1 199 ? 26.877 19.944 10.919 1.00 42.59 199 SER A CA 1
ATOM 1603 C C . SER A 1 199 ? 26.509 21.232 10.203 1.00 42.59 199 SER A C 1
ATOM 1605 O O . SER A 1 199 ? 26.037 22.175 10.835 1.00 42.59 199 SER A O 1
ATOM 1607 N N . GLU A 1 200 ? 26.668 21.269 8.881 1.00 36.94 200 GLU A N 1
ATOM 1608 C CA . GLU A 1 200 ? 26.311 22.436 8.062 1.00 36.94 200 GLU A CA 1
ATOM 1609 C C . GLU A 1 200 ? 24.814 22.782 8.115 1.00 36.94 200 GLU A C 1
ATOM 1611 O O . GLU A 1 200 ? 24.401 23.796 7.553 1.00 36.94 200 GLU A O 1
ATOM 1616 N N . LYS A 1 201 ? 23.979 21.938 8.743 1.00 35.97 201 LYS A N 1
ATOM 1617 C CA . LYS A 1 201 ? 22.525 22.109 8.721 1.00 35.97 201 LYS A CA 1
ATOM 1618 C C . LYS A 1 201 ? 21.807 22.016 10.063 1.00 35.97 201 LYS A C 1
ATOM 1620 O O . LYS A 1 201 ? 20.694 22.511 10.086 1.00 35.97 201 LYS A O 1
ATOM 1625 N N . ASN A 1 202 ? 22.365 21.428 11.134 1.00 34.59 202 ASN A N 1
ATOM 1626 C CA . ASN A 1 202 ? 21.718 21.347 12.464 1.00 34.59 202 ASN A CA 1
ATOM 1627 C C . ASN A 1 202 ? 22.684 20.881 13.573 1.00 34.59 202 ASN A C 1
ATOM 1629 O O . ASN A 1 202 ? 23.308 19.833 13.430 1.00 34.59 202 ASN A O 1
ATOM 1633 N N . SER A 1 203 ? 22.699 21.555 14.724 1.00 40.97 203 SER A N 1
ATOM 1634 C CA . SER A 1 203 ? 23.377 21.092 15.948 1.00 40.97 203 SER A CA 1
ATOM 1635 C C . SER A 1 203 ? 22.550 21.464 17.181 1.00 40.97 203 SER A C 1
ATOM 1637 O O . SER A 1 203 ? 22.102 22.604 17.286 1.00 40.97 203 SER A O 1
ATOM 1639 N N . TYR A 1 204 ? 22.355 20.516 18.104 1.00 43.00 204 TYR A N 1
A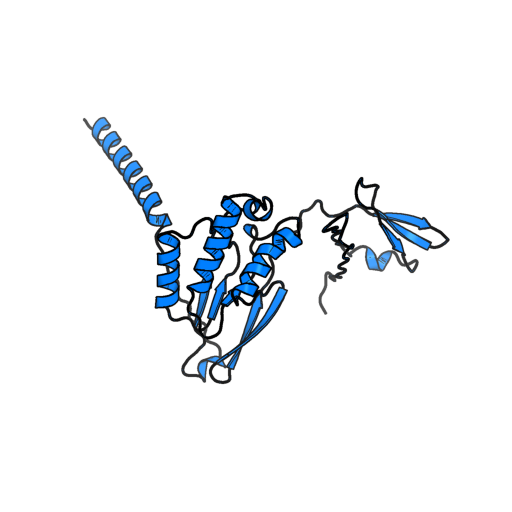TOM 1640 C CA . TYR A 1 204 ? 21.651 20.738 19.372 1.00 43.00 204 TYR A CA 1
ATOM 1641 C C . TYR A 1 204 ? 22.406 20.112 20.548 1.00 43.00 204 TYR A C 1
ATOM 1643 O O . TYR A 1 204 ? 23.177 19.162 20.382 1.00 43.00 204 TYR A O 1
ATOM 1651 N N . SER A 1 205 ? 22.135 20.676 21.722 1.00 38.78 205 SER A N 1
ATOM 1652 C CA . SER A 1 205 ? 22.714 20.361 23.024 1.00 38.78 205 SER A CA 1
ATOM 1653 C C . SER A 1 205 ? 21.605 19.849 23.954 1.00 38.78 205 SER A C 1
ATOM 1655 O O . SER A 1 205 ? 20.554 20.484 24.052 1.00 38.78 205 SER A O 1
ATOM 1657 N N . HIS A 1 206 ? 21.811 18.718 24.633 1.00 45.25 206 HIS A N 1
ATOM 1658 C CA . HIS A 1 206 ? 20.860 18.153 25.603 1.00 45.25 206 HIS A CA 1
ATOM 1659 C C . HIS A 1 206 ? 21.411 18.197 27.028 1.00 45.25 206 HIS A C 1
ATOM 1661 O O . HIS A 1 206 ? 22.519 17.731 27.260 1.00 45.25 206 HIS A O 1
ATOM 1667 N N . LEU A 1 207 ? 20.617 18.688 27.983 1.00 41.12 207 LEU A N 1
ATOM 1668 C CA . LEU A 1 207 ? 20.979 18.786 29.398 1.00 41.12 207 LEU A CA 1
ATOM 1669 C C . LEU A 1 207 ? 21.028 17.407 30.082 1.00 41.12 207 LEU A C 1
ATOM 1671 O O . LEU A 1 207 ? 20.032 16.683 30.097 1.00 41.12 207 LEU A O 1
ATOM 1675 N N . LEU A 1 208 ? 22.163 17.068 30.689 1.00 47.75 208 LEU A N 1
ATOM 1676 C CA . LEU A 1 208 ? 22.356 15.882 31.520 1.00 47.75 208 LEU A CA 1
ATOM 1677 C C . LEU A 1 208 ? 22.058 16.235 32.984 1.00 47.75 208 LEU A C 1
ATOM 1679 O O . LEU A 1 208 ? 22.794 16.994 33.612 1.00 47.75 208 LEU A O 1
ATOM 1683 N N . ILE A 1 209 ? 20.997 15.659 33.547 1.00 45.59 209 ILE A N 1
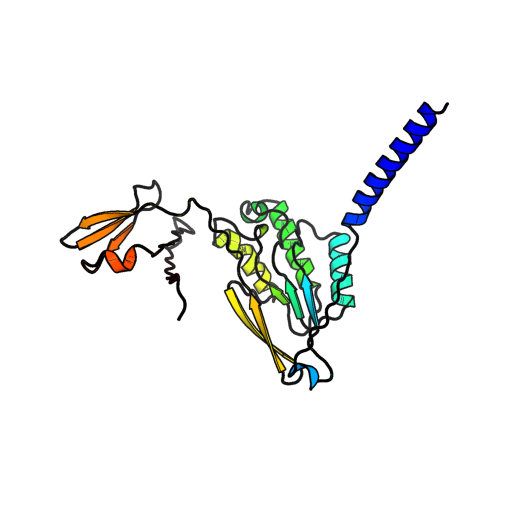ATOM 1684 C CA . ILE A 1 209 ? 20.656 15.845 34.962 1.00 45.59 209 ILE A CA 1
ATOM 1685 C C . ILE A 1 209 ? 21.204 14.652 35.762 1.00 45.59 209 ILE A C 1
ATOM 1687 O O . ILE A 1 209 ? 20.576 13.595 35.818 1.00 45.59 209 ILE A O 1
ATOM 1691 N N . GLY A 1 210 ? 22.371 14.831 36.391 1.00 56.31 210 GLY A N 1
ATOM 1692 C CA . GLY A 1 210 ? 22.915 13.936 37.426 1.00 56.31 210 GLY A CA 1
ATOM 1693 C C . GLY A 1 210 ? 24.174 13.133 37.055 1.00 56.31 210 GLY A C 1
ATOM 1694 O O . GLY A 1 210 ? 24.465 12.882 35.889 1.00 56.31 210 GLY A O 1
ATOM 1695 N N . ASP A 1 211 ? 24.905 12.688 38.085 1.00 53.84 211 ASP A N 1
ATOM 1696 C CA . ASP A 1 211 ? 26.264 12.119 37.976 1.00 53.84 211 ASP A CA 1
ATOM 1697 C C . ASP A 1 211 ? 26.333 10.603 37.696 1.00 53.84 211 ASP A C 1
ATOM 1699 O O . ASP A 1 211 ? 27.421 10.031 37.561 1.00 53.84 211 ASP A O 1
ATOM 1703 N N . ASN A 1 212 ? 25.199 9.899 37.614 1.00 55.81 212 ASN A N 1
ATOM 1704 C CA . ASN A 1 212 ? 25.218 8.437 37.532 1.00 55.81 212 ASN A CA 1
ATOM 1705 C C . ASN A 1 212 ? 25.383 7.921 36.092 1.00 55.81 212 ASN A C 1
ATOM 1707 O O . ASN A 1 212 ? 24.422 7.557 35.415 1.00 55.81 212 ASN A O 1
ATOM 1711 N N . ARG A 1 213 ? 26.640 7.829 35.646 1.00 51.34 213 ARG A N 1
ATOM 1712 C CA . ARG A 1 213 ? 27.032 7.304 34.321 1.00 51.34 213 ARG A CA 1
ATOM 1713 C C . ARG A 1 213 ? 26.598 5.852 34.060 1.00 51.34 213 ARG A C 1
ATOM 1715 O O . ARG A 1 213 ? 26.499 5.445 32.907 1.00 51.34 213 ARG A O 1
ATOM 1722 N N . SER A 1 214 ? 26.378 5.049 35.105 1.00 51.47 214 SER A N 1
ATOM 1723 C CA . SER A 1 214 ? 26.251 3.587 34.981 1.00 51.47 214 SER A CA 1
ATOM 1724 C C . SER A 1 214 ? 24.902 3.101 34.442 1.00 51.47 214 SER A C 1
ATOM 1726 O O . SER A 1 214 ? 24.849 2.063 33.787 1.00 51.47 214 SER A O 1
ATOM 1728 N N . THR A 1 215 ? 23.820 3.853 34.651 1.00 51.28 215 THR A N 1
ATOM 1729 C CA . THR A 1 215 ? 22.471 3.441 34.232 1.00 51.28 215 THR A CA 1
ATOM 1730 C C . THR A 1 215 ? 22.195 3.673 32.747 1.00 51.28 215 THR A C 1
ATOM 1732 O O . THR A 1 215 ? 21.200 3.167 32.245 1.00 51.28 215 THR A O 1
ATOM 1735 N N . TRP A 1 216 ? 23.067 4.401 32.041 1.00 47.56 216 TRP A N 1
ATOM 1736 C CA . TRP A 1 216 ? 22.855 4.837 30.653 1.00 47.56 216 TRP A CA 1
ATOM 1737 C C . TRP A 1 216 ? 23.788 4.178 29.625 1.00 47.56 216 TRP A C 1
ATOM 1739 O O . TRP A 1 216 ? 23.590 4.361 28.431 1.00 47.56 216 TRP A O 1
ATOM 1749 N N . MET A 1 217 ? 24.776 3.376 30.045 1.00 41.12 217 MET A N 1
ATOM 1750 C CA . MET A 1 217 ? 25.753 2.767 29.120 1.00 41.12 217 MET A CA 1
ATOM 1751 C C . MET A 1 217 ? 25.159 1.736 28.142 1.00 41.12 217 MET A C 1
ATOM 1753 O O . MET A 1 217 ? 25.812 1.403 27.160 1.00 41.12 217 MET A O 1
ATOM 1757 N N . ASN A 1 218 ? 23.930 1.266 28.381 1.00 41.03 218 ASN A N 1
ATOM 1758 C CA . ASN A 1 218 ? 23.214 0.322 27.512 1.00 41.03 218 ASN A CA 1
ATOM 1759 C C . ASN A 1 218 ? 21.983 0.953 26.835 1.00 41.03 218 ASN A C 1
ATOM 1761 O O . ASN A 1 218 ? 21.048 0.238 26.486 1.00 41.03 218 ASN A O 1
ATOM 1765 N N . TYR A 1 219 ? 21.939 2.281 26.710 1.00 37.72 219 TYR A N 1
ATOM 1766 C CA . TYR A 1 219 ? 20.861 2.974 26.007 1.00 37.72 219 TYR A CA 1
ATOM 1767 C C . TYR A 1 219 ? 21.320 3.423 24.626 1.00 37.72 219 TYR A C 1
ATOM 1769 O O . TYR A 1 219 ? 22.355 4.072 24.487 1.00 37.72 219 TYR A O 1
ATOM 1777 N N . GLU A 1 220 ? 20.509 3.131 23.615 1.00 38.41 220 GLU A N 1
ATOM 1778 C CA . GLU A 1 220 ? 20.653 3.708 22.285 1.00 38.41 220 GLU A CA 1
ATOM 1779 C C . GLU A 1 220 ? 19.709 4.912 22.172 1.00 38.41 220 GLU A C 1
ATOM 1781 O O . GLU A 1 220 ? 18.497 4.795 22.367 1.00 38.41 220 GLU A O 1
ATOM 1786 N N . PHE A 1 221 ? 20.267 6.097 21.915 1.00 41.75 221 PHE A N 1
ATOM 1787 C CA . PHE A 1 221 ? 19.485 7.307 21.680 1.00 41.75 221 PHE A CA 1
ATOM 1788 C C . PHE A 1 221 ? 19.336 7.520 20.174 1.00 41.75 221 PHE A C 1
ATOM 1790 O O . PHE A 1 221 ? 20.284 7.916 19.495 1.00 41.75 221 PHE A O 1
ATOM 1797 N N . CYS A 1 222 ? 18.136 7.282 19.650 1.00 39.03 222 CYS A N 1
ATOM 1798 C CA . CYS A 1 222 ? 17.807 7.575 18.260 1.00 39.03 222 CYS A CA 1
ATOM 1799 C C . CYS A 1 222 ? 16.866 8.780 18.197 1.00 39.03 222 CYS A C 1
ATOM 1801 O O . CYS A 1 222 ? 15.677 8.677 18.489 1.00 39.03 222 CYS A O 1
ATOM 1803 N N . GLY A 1 223 ? 17.404 9.933 17.802 1.00 42.38 223 GLY A N 1
ATOM 1804 C CA . GLY A 1 223 ? 16.624 11.116 17.446 1.00 42.38 223 GLY A CA 1
ATOM 1805 C C . GLY A 1 223 ? 16.729 11.369 15.946 1.00 42.38 223 GLY A C 1
ATOM 1806 O O . GLY A 1 223 ? 17.831 11.441 15.410 1.00 42.38 223 GLY A O 1
ATOM 1807 N N . SER A 1 224 ? 15.597 11.517 15.255 1.00 40.47 224 SER A N 1
ATOM 1808 C CA . SER A 1 224 ? 15.590 11.994 13.869 1.00 40.47 224 SER A CA 1
ATOM 1809 C C . SER A 1 224 ? 15.357 13.501 13.870 1.00 40.47 224 SER A C 1
ATOM 1811 O O . SER A 1 224 ? 14.296 13.969 14.282 1.00 40.47 224 SER A O 1
ATOM 1813 N N . PHE A 1 225 ? 16.354 14.270 13.434 1.00 46.41 225 PHE A N 1
ATOM 1814 C CA . PHE A 1 225 ? 16.198 15.706 13.219 1.00 46.41 225 PHE A CA 1
ATOM 1815 C C . PHE A 1 225 ? 15.616 15.937 11.835 1.00 46.41 225 PHE A C 1
ATOM 1817 O O . PHE A 1 225 ? 16.201 15.521 10.832 1.00 46.41 225 PHE A O 1
ATOM 1824 N N . ARG A 1 226 ? 14.477 16.628 11.767 1.00 47.22 226 ARG A N 1
ATOM 1825 C CA . ARG A 1 226 ? 13.826 16.893 10.490 1.00 47.22 226 ARG A CA 1
ATOM 1826 C C . ARG A 1 226 ? 13.333 18.324 10.381 1.00 47.22 226 ARG A C 1
ATOM 1828 O O . ARG A 1 226 ? 12.477 18.754 11.148 1.00 47.22 226 ARG A O 1
ATOM 1835 N N . VAL A 1 227 ? 13.857 19.022 9.376 1.00 46.53 227 VAL A N 1
ATOM 1836 C CA . VAL A 1 227 ? 13.336 20.299 8.888 1.00 46.53 227 VAL A CA 1
ATOM 1837 C C . VAL A 1 227 ? 12.614 20.005 7.583 1.00 46.53 227 VAL A C 1
ATOM 1839 O O . VAL A 1 227 ? 13.232 19.624 6.594 1.00 46.53 227 VAL A O 1
ATOM 1842 N N . SER A 1 228 ? 11.297 20.131 7.612 1.00 43.69 228 SER A N 1
ATOM 1843 C CA . SER A 1 228 ? 10.408 19.834 6.492 1.00 43.69 228 SER A CA 1
ATOM 1844 C C . SER A 1 228 ? 10.373 20.946 5.447 1.00 43.69 228 SER A C 1
ATOM 1846 O O . SER A 1 228 ? 10.243 20.696 4.252 1.00 43.69 228 SER A O 1
ATOM 1848 N N . GLN A 1 229 ? 10.508 22.198 5.895 1.00 48.12 229 GLN A N 1
ATOM 1849 C CA . GLN A 1 229 ? 10.487 23.397 5.056 1.00 48.12 229 GLN A CA 1
ATOM 1850 C C . GLN A 1 229 ? 11.316 24.499 5.737 1.00 48.12 229 GLN A C 1
ATOM 1852 O O . GLN A 1 229 ? 10.817 25.104 6.682 1.00 48.12 229 GLN A O 1
ATOM 1857 N N . PRO A 1 230 ? 12.550 24.792 5.292 1.00 49.53 230 PRO A N 1
ATOM 1858 C CA . PRO A 1 230 ? 13.437 25.752 5.965 1.00 49.53 230 PRO A CA 1
ATOM 1859 C C . PRO A 1 230 ? 12.823 27.147 6.154 1.00 49.53 230 PRO A C 1
ATOM 1861 O O . PRO A 1 230 ? 13.086 27.803 7.155 1.00 49.53 230 PRO A O 1
ATOM 1864 N N . ASP A 1 231 ? 11.949 27.557 5.228 1.00 45.94 231 ASP A N 1
ATOM 1865 C CA . ASP A 1 231 ? 11.360 28.901 5.204 1.00 45.94 231 ASP A CA 1
ATOM 1866 C C . ASP A 1 231 ? 9.915 28.956 5.746 1.00 45.94 231 ASP A C 1
ATOM 1868 O O . ASP A 1 231 ? 9.319 30.033 5.807 1.00 45.94 231 ASP A O 1
ATOM 1872 N N . LYS A 1 232 ? 9.300 27.803 6.069 1.00 43.34 232 LYS A N 1
ATOM 1873 C CA . LYS A 1 232 ? 7.861 27.695 6.424 1.00 43.34 232 LYS A CA 1
ATOM 1874 C C . LYS A 1 232 ? 7.510 26.625 7.470 1.00 43.34 232 LYS A C 1
ATOM 1876 O O . LYS A 1 232 ? 6.343 26.502 7.836 1.00 43.34 232 LYS A O 1
ATOM 1881 N N . GLY A 1 233 ? 8.476 25.839 7.933 1.00 42.88 233 GLY A N 1
ATOM 1882 C CA . GLY A 1 233 ? 8.280 24.695 8.823 1.00 42.88 233 GLY A CA 1
ATOM 1883 C C . GLY A 1 233 ? 9.015 24.843 10.155 1.00 42.88 233 GLY A C 1
ATOM 1884 O O . GLY A 1 233 ? 9.945 25.631 10.287 1.00 42.88 233 GLY A O 1
ATOM 1885 N N . GLY A 1 234 ? 8.577 24.070 11.150 1.00 41.75 234 GLY A N 1
ATOM 1886 C CA . GLY A 1 234 ? 9.243 23.926 12.446 1.00 41.75 234 GLY A CA 1
ATOM 1887 C C . GLY A 1 234 ? 10.065 22.637 12.538 1.00 41.75 234 GLY A C 1
ATOM 1888 O O . GLY A 1 234 ? 9.985 21.768 11.669 1.00 41.75 234 GLY A O 1
ATOM 1889 N N . ILE A 1 235 ? 10.838 22.509 13.615 1.00 42.78 235 ILE A N 1
ATOM 1890 C CA . ILE A 1 235 ? 11.585 21.292 13.953 1.00 42.78 235 ILE A CA 1
ATOM 1891 C C . ILE A 1 235 ? 10.678 20.373 14.773 1.00 42.78 235 ILE A C 1
ATOM 1893 O O . ILE A 1 235 ? 10.108 20.794 15.780 1.00 42.78 235 ILE A O 1
ATOM 1897 N N . GLY A 1 236 ? 10.541 19.120 14.341 1.00 39.12 236 GLY A N 1
ATOM 1898 C CA . GLY A 1 236 ? 9.893 18.069 15.123 1.00 39.12 236 GLY A CA 1
ATOM 1899 C C . GLY A 1 236 ? 10.923 17.251 15.897 1.00 39.12 236 GLY A C 1
ATOM 1900 O O . GLY A 1 236 ? 11.953 16.881 15.340 1.00 39.12 236 GLY A O 1
ATOM 1901 N N . PHE A 1 237 ? 10.619 16.939 17.157 1.00 43.88 237 PHE A N 1
ATOM 1902 C CA . PHE A 1 237 ? 11.376 15.987 17.970 1.00 43.88 237 PHE A CA 1
ATOM 1903 C C . PHE A 1 237 ? 10.504 14.756 18.217 1.00 43.88 237 PHE A C 1
ATOM 1905 O O . PHE A 1 237 ? 9.318 14.878 18.526 1.00 43.88 237 PHE A O 1
ATOM 1912 N N . THR A 1 238 ? 11.071 13.561 18.107 1.00 37.97 238 THR A N 1
ATOM 1913 C CA . THR A 1 238 ? 10.440 12.344 18.624 1.00 37.97 238 THR A CA 1
ATOM 1914 C C . THR A 1 238 ? 11.458 11.647 19.502 1.00 37.97 238 THR A C 1
ATOM 1916 O O . THR A 1 238 ? 12.516 11.250 19.027 1.00 37.97 238 THR A O 1
ATOM 1919 N N . PHE A 1 239 ? 11.138 11.544 20.788 1.00 42.91 239 PHE A N 1
ATOM 1920 C CA . PHE A 1 239 ? 11.885 10.736 21.737 1.00 42.91 239 PHE A CA 1
ATOM 1921 C C . PHE A 1 239 ? 11.134 9.420 21.894 1.00 42.91 239 PHE A C 1
ATOM 1923 O O . PHE A 1 239 ? 9.941 9.432 22.200 1.00 42.91 239 PHE A O 1
ATOM 1930 N N . TYR A 1 240 ? 11.814 8.295 21.723 1.00 38.72 240 TYR A N 1
ATOM 1931 C CA . TYR A 1 240 ? 11.345 7.044 22.299 1.00 38.72 240 TYR A CA 1
ATOM 1932 C C . TYR A 1 240 ? 12.503 6.363 23.019 1.00 38.72 240 TYR A C 1
ATOM 1934 O O . TYR A 1 240 ? 13.659 6.470 22.621 1.00 38.72 240 TYR A O 1
ATOM 1942 N N . SER A 1 241 ? 12.170 5.724 24.135 1.00 37.41 241 SER A N 1
ATOM 1943 C CA . SER A 1 241 ? 13.084 4.922 24.936 1.00 37.41 241 SER A CA 1
ATOM 1944 C C . SER A 1 241 ? 12.730 3.465 24.688 1.00 37.41 241 SER A C 1
ATOM 1946 O O . SER A 1 241 ? 11.567 3.087 24.842 1.00 37.41 241 SER A O 1
ATOM 1948 N N . GLN A 1 242 ? 13.709 2.658 24.290 1.00 34.78 242 GLN A N 1
ATOM 1949 C CA . GLN A 1 242 ? 13.573 1.210 24.266 1.00 34.78 242 GLN A CA 1
ATOM 1950 C C . GLN A 1 242 ? 14.531 0.642 25.311 1.00 34.78 242 GLN A C 1
ATOM 1952 O O . GLN A 1 242 ? 15.747 0.733 25.173 1.00 34.78 242 GLN A O 1
ATOM 1957 N N . PHE A 1 243 ? 13.975 0.086 26.387 1.00 30.44 243 PHE A N 1
ATOM 1958 C CA . PHE A 1 243 ? 14.739 -0.756 27.299 1.00 30.44 243 PHE A CA 1
ATOM 1959 C C . PHE A 1 243 ? 15.051 -2.075 26.596 1.00 30.44 243 PHE A C 1
ATOM 1961 O O . PHE A 1 243 ? 14.150 -2.718 26.059 1.00 30.44 243 PHE A O 1
ATOM 1968 N N . ASP A 1 244 ? 16.295 -2.537 26.691 1.00 35.25 244 ASP A N 1
ATOM 1969 C CA . ASP A 1 244 ? 16.709 -3.830 26.129 1.00 35.25 244 ASP A CA 1
ATOM 1970 C C . ASP A 1 244 ? 16.216 -5.044 26.954 1.00 35.25 244 ASP A C 1
ATOM 1972 O O . ASP A 1 244 ? 16.635 -6.181 26.745 1.00 35.25 244 ASP A O 1
ATOM 1976 N N . ARG A 1 245 ? 15.314 -4.836 27.927 1.00 34.06 245 ARG A N 1
ATOM 1977 C CA . ARG A 1 245 ? 14.636 -5.905 28.677 1.00 34.06 245 ARG A CA 1
ATOM 1978 C C . ARG A 1 245 ? 13.224 -5.483 29.055 1.00 34.06 245 ARG A C 1
ATOM 1980 O O . ARG A 1 245 ? 13.043 -4.525 29.800 1.00 34.06 245 ARG A O 1
ATOM 1987 N N . GLY A 1 246 ? 12.247 -6.233 28.553 1.00 30.83 246 GLY A N 1
ATOM 1988 C CA . GLY A 1 246 ? 10.859 -6.114 28.970 1.00 30.83 246 GLY A CA 1
ATOM 1989 C C . GLY A 1 246 ? 10.682 -6.358 30.468 1.00 30.83 246 GLY A C 1
ATOM 1990 O O . GLY A 1 246 ? 11.280 -7.277 31.032 1.00 30.83 246 GLY A O 1
ATOM 1991 N N . TYR A 1 247 ? 9.819 -5.539 31.055 1.00 31.73 247 TYR A N 1
ATOM 1992 C CA . TYR A 1 247 ? 8.847 -5.937 32.063 1.00 31.73 247 TYR A CA 1
ATOM 1993 C C . TYR A 1 247 ? 7.492 -5.392 31.624 1.00 31.73 247 TYR A C 1
ATOM 1995 O O . TYR A 1 247 ? 7.463 -4.222 31.176 1.00 31.73 247 TYR A O 1
#

Secondary structure (DSSP, 8-state):
-HHHHHHHHHHHHHHHHHHHHHHHTT-----------TTGGGSSS---EEEE----BS---HHHHHHHHHHHHT--SEEEE-S--BS-THHHH-TT-HHHHHHHHHHHHHHHT---TT-EEE---GGG--S-HHHHHHHHHHHHHTT-EE-TTEEEEEEETTEEEEEEE-------TTSPPPEEEEEETTEEEEEEPP-SS---EEEE-SS-GGGSTT-------EES-TTT-PEE-------SS--

Radius of gyration: 25.45 Å; chains: 1; bounding box: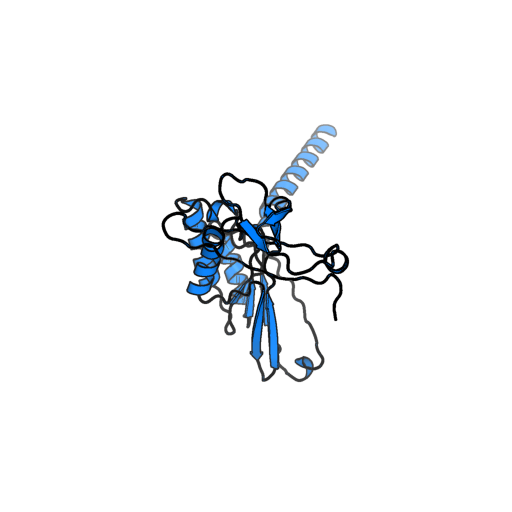 51×64×76 Å

Foldseek 3Di:
DVVVVVVVVVVVVVVVVVVCVVCVVLDDDDDDDDDDDPVQVVDPDHAFEAEDEQCQAQAQDDSLVVVLVVQVVSQGQEYEYQANQHNALVLLVPPPDPSVVRSLVNSLVSLLSHDHNQAYEYAYEPRLDDLAPVSSCVSVVSCVVSRYHYQDQHKDWTDDPNDTHIDHHHHYPDDDPPQDFQWDFDDDPNWTWTWGPDDPPDIDIHTDDDDDPPVPPPWDWDWHWDDNDPVPGDTDTDGDTDDPDDD

Sequence (247 aa):
MTTVRIIISLLAIVLALLLYASVERFWIQVNRFTILTSQARSNSTGLKLLQISDLHLQHFGWYEKQVLRRINEHQPDVVVITGDFIKKREFLVDTNSVSRREAFSAVKLFVRGIHAPMGIYACRGNNDITDDKEVSDALLALLQRENVSVLCNQGTFVQKNNVDYYLMGIDFPWFFPKQSADFAVVEENENHVLQAKSSEKNSYSHLLIGDNRSTWMNYEFCGSFRVSQPDKGGIGFTFYSQFDRGY

pLDDT: mean 76.75, std 21.94, range [30.44, 98.69]